Protein AF-A0A520Q4U7-F1 (afdb_monomer_lite)

Radius of gyration: 18.61 Å; chains: 1; bounding box: 42×41×53 Å

pLDDT: mean 82.51, std 14.68, range [37.0, 98.31]

Structure (mmCIF, N/CA/C/O backbone):
data_AF-A0A520Q4U7-F1
#
_entry.id   AF-A0A520Q4U7-F1
#
loop_
_atom_site.group_PDB
_atom_site.id
_atom_site.type_symbol
_atom_site.label_atom_id
_atom_site.label_alt_id
_atom_site.label_comp_id
_atom_site.label_asym_id
_atom_site.label_entity_id
_atom_site.label_seq_id
_atom_site.pdbx_PDB_ins_code
_atom_site.Cartn_x
_atom_site.Cartn_y
_atom_site.Cartn_z
_atom_site.occupancy
_atom_site.B_iso_or_equiv
_atom_site.auth_seq_id
_atom_site.auth_comp_id
_atom_site.auth_asym_id
_atom_site.auth_atom_id
_atom_site.pdbx_PDB_model_num
ATOM 1 N N . MET A 1 1 ? -22.504 -10.617 2.456 1.00 86.50 1 MET A N 1
ATOM 2 C CA . MET A 1 1 ? -21.496 -11.184 1.533 1.00 86.50 1 MET A CA 1
ATOM 3 C C . MET A 1 1 ? -20.871 -10.109 0.646 1.00 86.50 1 MET A C 1
ATOM 5 O O . MET A 1 1 ? -19.693 -9.839 0.823 1.00 86.50 1 MET A O 1
ATOM 9 N N . LEU A 1 2 ? -21.645 -9.421 -0.206 1.00 94.75 2 LEU A N 1
ATOM 10 C CA . LEU A 1 2 ? -21.140 -8.387 -1.128 1.00 94.75 2 LEU A CA 1
ATOM 11 C C . LEU A 1 2 ? -20.310 -7.279 -0.449 1.00 94.75 2 LEU A C 1
ATOM 13 O O . LEU A 1 2 ? -19.195 -6.998 -0.869 1.00 94.75 2 LEU A O 1
ATOM 17 N N . LYS A 1 3 ? -20.799 -6.715 0.662 1.00 94.50 3 LYS A N 1
ATOM 18 C CA . LYS A 1 3 ? -20.066 -5.697 1.439 1.00 94.50 3 LYS A CA 1
ATOM 19 C C . LYS A 1 3 ? -18.682 -6.172 1.906 1.00 94.50 3 LYS A C 1
ATOM 21 O O . LYS A 1 3 ? -17.733 -5.401 1.893 1.00 94.50 3 LYS A O 1
ATOM 26 N N . THR A 1 4 ? -18.573 -7.435 2.320 1.00 95.94 4 THR A N 1
ATOM 27 C CA . THR A 1 4 ? -17.313 -8.045 2.773 1.00 95.94 4 THR A CA 1
ATOM 28 C C . THR A 1 4 ? -16.347 -8.242 1.607 1.00 95.94 4 THR A C 1
ATOM 30 O O . THR A 1 4 ? -15.163 -7.963 1.759 1.00 95.94 4 THR A O 1
ATOM 33 N N . LEU A 1 5 ? -16.859 -8.679 0.452 1.00 97.94 5 LEU A N 1
ATOM 34 C CA . LEU A 1 5 ? -16.087 -8.821 -0.782 1.00 97.94 5 LEU A CA 1
ATOM 35 C C . LEU A 1 5 ? -15.506 -7.478 -1.224 1.00 97.94 5 LEU A C 1
ATOM 37 O O . LEU A 1 5 ? -14.292 -7.345 -1.310 1.00 97.94 5 LEU A O 1
ATOM 41 N N . ILE A 1 6 ? -16.361 -6.472 -1.416 1.00 98.12 6 ILE A N 1
ATOM 42 C CA . ILE A 1 6 ? -15.955 -5.132 -1.865 1.00 98.12 6 ILE A CA 1
ATOM 43 C C . ILE A 1 6 ? -14.917 -4.535 -0.917 1.00 98.12 6 ILE A C 1
ATOM 45 O O . ILE A 1 6 ? -13.907 -4.011 -1.368 1.00 98.12 6 ILE A O 1
ATOM 49 N N . ALA A 1 7 ? -15.130 -4.657 0.395 1.00 97.44 7 ALA A N 1
ATOM 50 C CA . ALA A 1 7 ? -14.176 -4.161 1.377 1.00 97.44 7 ALA A CA 1
ATOM 51 C C . ALA A 1 7 ? -12.809 -4.861 1.280 1.00 97.44 7 ALA A C 1
ATOM 53 O O . ALA A 1 7 ? -11.785 -4.193 1.373 1.00 97.44 7 ALA A O 1
ATOM 54 N N . GLY A 1 8 ? -12.784 -6.180 1.060 1.00 97.75 8 GLY A N 1
ATOM 55 C CA . GLY A 1 8 ? -11.540 -6.929 0.868 1.00 97.75 8 GLY A CA 1
ATOM 56 C C . GLY A 1 8 ? -10.786 -6.519 -0.399 1.00 97.75 8 GLY A C 1
ATOM 57 O O . GLY A 1 8 ? -9.580 -6.293 -0.343 1.00 97.75 8 GLY A O 1
ATOM 58 N N . LEU A 1 9 ? -11.494 -6.351 -1.522 1.00 98.31 9 LEU A N 1
ATOM 59 C CA . LEU A 1 9 ? -10.895 -5.879 -2.779 1.00 98.31 9 LEU A CA 1
ATOM 60 C C . LEU A 1 9 ? -10.369 -4.445 -2.653 1.00 98.31 9 LEU A C 1
ATOM 62 O O . LEU A 1 9 ? -9.288 -4.127 -3.138 1.00 98.31 9 LEU A O 1
ATOM 66 N N . ALA A 1 10 ? -11.108 -3.583 -1.957 1.00 97.62 10 ALA A N 1
ATOM 67 C CA . ALA A 1 10 ? -10.686 -2.214 -1.719 1.00 97.62 10 ALA A CA 1
ATOM 68 C C . ALA A 1 10 ? -9.425 -2.136 -0.858 1.00 97.62 10 ALA A C 1
ATOM 70 O O . ALA A 1 10 ? -8.523 -1.368 -1.183 1.00 97.62 10 ALA A O 1
ATOM 71 N N . LEU A 1 11 ? -9.334 -2.948 0.203 1.00 96.94 11 LEU A N 1
ATOM 72 C CA . LEU A 1 11 ? -8.105 -3.053 0.990 1.00 96.94 11 LEU A CA 1
ATOM 73 C C . LEU A 1 11 ? -6.931 -3.517 0.130 1.00 96.94 11 LEU A C 1
ATOM 75 O O . LEU A 1 11 ? -5.822 -3.045 0.347 1.00 96.94 11 LEU A O 1
ATOM 79 N N . ALA A 1 12 ? -7.158 -4.405 -0.846 1.00 96.94 12 ALA A N 1
ATOM 80 C CA . ALA A 1 12 ? -6.083 -4.886 -1.708 1.00 96.94 12 ALA A CA 1
ATOM 81 C C . ALA A 1 12 ? -5.514 -3.724 -2.522 1.00 96.94 12 ALA A C 1
ATOM 83 O O . ALA A 1 12 ? -4.307 -3.528 -2.514 1.00 96.94 12 ALA A O 1
ATOM 84 N N . SER A 1 13 ? -6.373 -2.886 -3.106 1.00 95.88 13 SER A N 1
ATOM 85 C CA . SER A 1 13 ? -5.939 -1.662 -3.788 1.00 95.88 13 SER A CA 1
ATOM 86 C C . SER A 1 13 ? -5.270 -0.656 -2.846 1.00 95.88 13 SER A C 1
ATOM 88 O O . SER A 1 13 ? -4.241 -0.094 -3.187 1.00 95.88 13 SER A O 1
ATOM 90 N N . SER A 1 14 ? -5.799 -0.457 -1.635 1.00 93.94 14 SER A N 1
ATOM 91 C CA . SER A 1 14 ? -5.214 0.499 -0.680 1.00 93.94 14 SER A CA 1
ATOM 92 C C . SER A 1 14 ? -3.847 0.048 -0.161 1.00 93.94 14 SER A C 1
ATOM 94 O O . SER A 1 14 ? -2.991 0.874 0.131 1.00 93.94 14 SER A O 1
ATOM 96 N N . TRP A 1 15 ? -3.642 -1.264 -0.018 1.00 93.56 15 TRP A N 1
ATOM 97 C CA . TRP A 1 15 ? -2.400 -1.838 0.497 1.00 93.56 15 TRP A CA 1
ATOM 98 C C . TRP A 1 15 ? -1.409 -2.220 -0.600 1.00 93.56 15 TRP A C 1
ATOM 100 O O . TRP A 1 15 ? -0.224 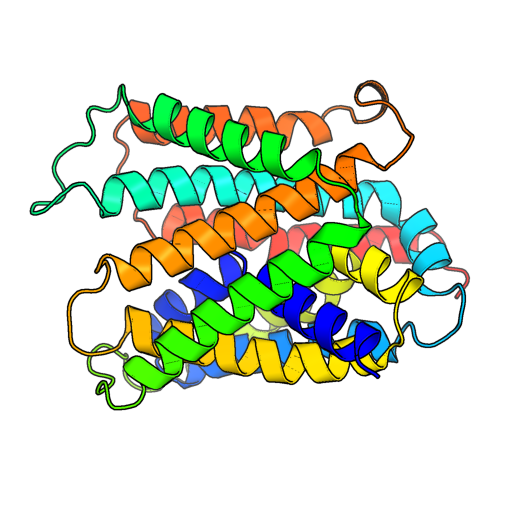-2.365 -0.318 1.00 93.56 15 TRP A O 1
ATOM 110 N N . THR A 1 16 ? -1.817 -2.355 -1.867 1.00 82.38 16 THR A N 1
ATOM 111 C CA . THR A 1 16 ? -0.875 -2.334 -3.003 1.00 82.38 16 THR A CA 1
ATOM 112 C C . THR A 1 16 ? -0.424 -0.901 -3.282 1.00 82.38 16 THR A C 1
ATOM 114 O O . THR A 1 16 ? -0.430 -0.404 -4.402 1.00 82.38 16 THR A O 1
ATOM 117 N N . TRP A 1 17 ? 0.003 -0.229 -2.224 1.00 78.56 17 TRP A N 1
ATOM 118 C CA . TRP A 1 17 ? 0.747 1.006 -2.288 1.00 78.56 17 TRP A CA 1
ATOM 119 C C . TRP A 1 17 ? 2.166 0.769 -2.797 1.00 78.56 17 TRP A C 1
ATOM 121 O O . TRP A 1 17 ? 2.552 -0.343 -3.156 1.00 78.56 17 TRP A O 1
ATOM 131 N N . ILE A 1 18 ? 2.970 1.825 -2.792 1.00 77.62 18 ILE A N 1
ATOM 132 C CA . ILE A 1 18 ? 4.329 1.865 -3.348 1.00 77.62 18 ILE A CA 1
ATOM 133 C C . ILE A 1 18 ? 5.194 0.670 -2.956 1.00 77.62 18 ILE A C 1
ATOM 135 O O . ILE A 1 18 ? 5.908 0.144 -3.807 1.00 77.62 18 ILE A O 1
ATOM 139 N N . ILE A 1 19 ? 5.079 0.192 -1.712 1.00 82.50 19 ILE A N 1
ATOM 140 C CA . ILE A 1 19 ? 5.811 -0.997 -1.270 1.00 82.50 19 ILE A CA 1
ATOM 141 C C . ILE A 1 19 ? 5.420 -2.217 -2.111 1.00 82.50 19 ILE A C 1
ATOM 143 O O . ILE A 1 19 ? 6.284 -2.894 -2.656 1.00 82.50 19 ILE A O 1
ATOM 147 N N . GLY A 1 20 ? 4.123 -2.479 -2.270 1.00 79.88 20 GLY A N 1
ATOM 148 C CA . GLY A 1 20 ? 3.614 -3.575 -3.098 1.00 79.88 20 GLY A CA 1
ATOM 149 C C . GLY A 1 20 ? 3.786 -3.359 -4.608 1.00 79.88 20 GLY A C 1
ATOM 150 O O . GLY A 1 20 ? 3.839 -4.338 -5.348 1.00 79.88 20 GLY A O 1
ATOM 151 N N . MET A 1 21 ? 3.902 -2.109 -5.069 1.00 83.50 21 MET A N 1
ATOM 152 C CA . MET A 1 21 ? 4.072 -1.774 -6.491 1.00 83.50 21 MET A CA 1
ATOM 153 C C . MET A 1 21 ? 5.529 -1.777 -6.967 1.00 83.50 21 MET A C 1
ATOM 155 O O . MET A 1 21 ? 5.760 -1.927 -8.164 1.00 83.50 21 MET A O 1
ATOM 159 N N . TYR A 1 22 ? 6.510 -1.598 -6.076 1.00 86.06 22 TYR A N 1
ATOM 160 C CA . TYR A 1 22 ? 7.913 -1.421 -6.477 1.00 86.06 22 TYR A CA 1
ATOM 161 C C . T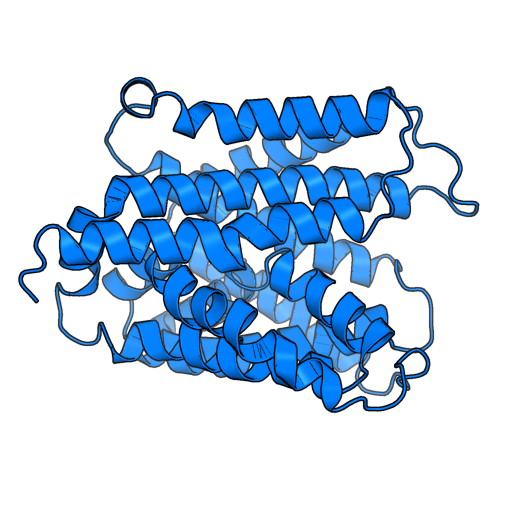YR A 1 22 ? 8.898 -2.339 -5.745 1.00 86.06 22 TYR A C 1
ATOM 163 O O . TYR A 1 22 ? 9.873 -2.781 -6.347 1.00 86.06 22 TYR A O 1
ATOM 171 N N . LEU A 1 23 ? 8.649 -2.720 -4.484 1.00 86.88 23 LEU A N 1
ATOM 172 C CA . LEU A 1 23 ? 9.550 -3.632 -3.765 1.00 86.88 23 LEU A CA 1
ATOM 173 C C . LEU A 1 23 ? 9.684 -4.999 -4.452 1.00 86.88 23 LEU A C 1
ATOM 175 O O . LEU A 1 23 ? 10.811 -5.486 -4.518 1.00 86.88 23 LEU A O 1
ATOM 179 N N . PRO A 1 24 ? 8.615 -5.608 -5.017 1.00 89.06 24 PRO A N 1
ATOM 180 C CA . PRO A 1 24 ? 8.753 -6.846 -5.780 1.00 89.06 24 PRO A CA 1
ATOM 181 C C . PRO A 1 24 ? 9.768 -6.741 -6.914 1.00 89.06 24 PRO A C 1
ATOM 183 O O . PRO A 1 24 ? 10.528 -7.681 -7.117 1.00 89.06 24 PRO A O 1
ATOM 186 N N . ARG A 1 25 ? 9.828 -5.594 -7.606 1.00 87.56 25 ARG A N 1
ATOM 187 C CA . ARG A 1 25 ? 10.817 -5.351 -8.660 1.00 87.56 25 ARG A CA 1
ATOM 188 C C . ARG A 1 25 ? 12.233 -5.445 -8.096 1.00 87.56 25 ARG A C 1
ATOM 190 O O . ARG A 1 25 ? 13.017 -6.257 -8.568 1.00 87.56 25 ARG A O 1
ATOM 197 N N . ILE A 1 26 ? 12.531 -4.670 -7.052 1.00 86.62 26 ILE A N 1
ATOM 198 C CA . ILE A 1 26 ? 13.862 -4.648 -6.423 1.00 86.62 26 ILE A CA 1
ATOM 199 C C . ILE A 1 26 ? 14.250 -6.045 -5.920 1.00 86.62 26 ILE A C 1
ATOM 201 O O . ILE A 1 26 ? 15.382 -6.483 -6.103 1.00 86.62 26 ILE A O 1
ATOM 205 N N . MET A 1 27 ? 13.311 -6.763 -5.298 1.00 88.31 27 MET A N 1
ATOM 206 C CA . MET A 1 27 ? 13.557 -8.111 -4.786 1.00 88.31 27 MET A CA 1
ATOM 207 C C . MET A 1 27 ? 13.847 -9.113 -5.908 1.00 88.31 27 MET A C 1
ATOM 209 O O . MET A 1 27 ? 14.790 -9.894 -5.792 1.00 88.31 27 MET A O 1
ATOM 213 N N . MET A 1 28 ? 13.084 -9.062 -7.002 1.00 90.12 28 MET A N 1
ATOM 214 C CA . MET A 1 28 ? 13.291 -9.918 -8.173 1.00 90.12 28 MET A CA 1
ATOM 215 C C . MET A 1 28 ? 14.600 -9.597 -8.908 1.00 90.12 28 MET A C 1
ATOM 217 O O . MET A 1 28 ? 15.288 -10.520 -9.333 1.00 90.12 28 MET A O 1
ATOM 221 N N . GLU A 1 29 ? 14.976 -8.320 -9.022 1.00 87.94 29 GLU A N 1
ATOM 222 C CA . GLU A 1 29 ? 16.232 -7.881 -9.655 1.00 87.94 29 GLU A CA 1
ATOM 223 C C . GLU A 1 29 ? 17.475 -8.246 -8.832 1.00 87.94 29 GLU A C 1
ATOM 225 O O . GLU A 1 29 ? 18.539 -8.459 -9.404 1.00 87.94 29 GLU A O 1
ATOM 230 N N . ARG A 1 30 ? 17.369 -8.305 -7.497 1.00 87.31 30 ARG A N 1
ATOM 231 C CA . ARG A 1 30 ? 18.523 -8.566 -6.615 1.00 87.31 30 ARG A CA 1
ATOM 232 C C . ARG A 1 30 ? 18.663 -10.027 -6.198 1.00 87.31 30 ARG A C 1
ATOM 234 O O . ARG A 1 30 ? 19.780 -10.498 -6.029 1.00 87.31 30 ARG A O 1
ATOM 241 N N . HIS A 1 31 ? 17.546 -10.727 -6.013 1.00 88.81 31 HIS A N 1
ATOM 242 C CA . HIS A 1 31 ? 17.521 -12.049 -5.376 1.00 88.81 31 HIS A CA 1
ATOM 243 C C . HIS A 1 31 ? 16.548 -13.042 -6.037 1.00 88.81 31 HIS A C 1
ATOM 245 O O . HIS A 1 31 ? 16.308 -14.136 -5.508 1.00 88.81 31 HIS A O 1
ATOM 251 N N . GLY A 1 32 ? 15.940 -12.658 -7.162 1.00 91.19 32 GLY A N 1
ATOM 252 C CA . GLY A 1 32 ? 14.966 -13.476 -7.873 1.00 91.19 32 GLY A CA 1
ATOM 253 C C . GLY A 1 32 ? 13.753 -13.839 -7.015 1.00 91.19 32 GLY A C 1
ATOM 254 O O . GLY A 1 32 ? 13.308 -13.091 -6.138 1.00 91.19 32 GLY A O 1
ATOM 255 N N . TRP A 1 33 ? 13.223 -15.038 -7.250 1.00 91.38 33 TRP A N 1
ATOM 256 C CA . TRP A 1 33 ? 12.024 -15.533 -6.572 1.00 91.38 33 TRP A CA 1
ATOM 257 C C . TRP A 1 33 ? 12.189 -15.715 -5.061 1.00 91.38 33 TRP A C 1
ATOM 259 O O . TRP A 1 33 ? 11.215 -15.532 -4.331 1.00 91.38 33 TRP A O 1
ATOM 269 N N . ALA A 1 34 ? 13.394 -16.028 -4.571 1.00 90.12 34 ALA A N 1
ATOM 270 C CA . ALA A 1 34 ? 13.642 -16.136 -3.134 1.00 90.12 34 ALA A CA 1
ATOM 271 C C . ALA A 1 34 ? 13.383 -14.802 -2.426 1.00 90.12 34 ALA A C 1
ATOM 273 O O . ALA A 1 34 ? 12.629 -14.769 -1.454 1.00 90.12 34 ALA A O 1
ATOM 274 N N . GLY A 1 35 ? 13.929 -13.699 -2.949 1.00 88.56 35 GLY A N 1
ATOM 275 C CA . GLY A 1 35 ? 13.674 -12.359 -2.414 1.00 88.56 35 GLY A CA 1
ATOM 276 C C . GLY A 1 35 ? 12.204 -11.956 -2.515 1.00 88.56 35 GLY A C 1
ATOM 277 O O . GLY A 1 35 ? 11.637 -11.416 -1.564 1.00 88.56 35 GLY A O 1
ATOM 278 N N . PHE A 1 36 ? 11.551 -12.255 -3.644 1.00 91.06 36 PHE A N 1
ATOM 279 C CA . PHE A 1 36 ? 10.124 -11.973 -3.800 1.00 91.06 36 PHE A CA 1
ATOM 280 C C . PHE A 1 36 ? 9.280 -12.698 -2.749 1.00 91.06 36 PHE A C 1
ATOM 282 O O . PHE A 1 36 ? 8.462 -12.062 -2.090 1.00 91.06 36 PHE A O 1
ATOM 289 N N . LEU A 1 37 ? 9.491 -14.002 -2.551 1.00 91.00 37 LEU A N 1
ATOM 290 C CA . LEU A 1 37 ? 8.733 -14.792 -1.577 1.00 91.00 37 LEU A CA 1
ATOM 291 C C . LEU A 1 37 ? 9.043 -14.378 -0.134 1.00 91.00 37 LEU A C 1
ATOM 293 O O . LEU A 1 37 ? 8.125 -14.304 0.684 1.00 91.00 37 LEU A O 1
ATOM 297 N N . ALA A 1 38 ? 10.303 -14.040 0.152 1.00 86.50 38 ALA A N 1
ATOM 298 C CA . ALA A 1 38 ? 10.752 -13.497 1.431 1.00 86.50 38 ALA A CA 1
ATOM 299 C C . ALA A 1 38 ? 9.997 -12.217 1.827 1.00 86.50 38 ALA A C 1
ATOM 301 O O . ALA A 1 38 ? 9.756 -11.974 3.006 1.00 86.50 38 ALA A O 1
ATOM 302 N N . PHE A 1 39 ? 9.583 -11.416 0.846 1.00 87.62 39 PHE A N 1
ATOM 303 C CA . PHE A 1 39 ? 8.732 -10.249 1.050 1.00 87.62 39 PHE A CA 1
ATOM 304 C C . PHE A 1 39 ? 7.234 -10.599 1.023 1.00 87.62 39 PHE A C 1
ATOM 306 O O . PHE A 1 39 ? 6.485 -10.234 1.930 1.00 87.62 39 PHE A O 1
ATOM 313 N N . ALA A 1 40 ? 6.777 -11.289 -0.020 1.00 91.62 40 ALA A N 1
ATOM 314 C CA . ALA A 1 40 ? 5.361 -11.456 -0.327 1.00 91.62 40 ALA A CA 1
ATOM 315 C C . ALA A 1 40 ? 4.628 -12.290 0.731 1.00 91.62 40 ALA A C 1
ATOM 317 O O . ALA A 1 40 ? 3.539 -11.914 1.163 1.00 91.62 40 ALA A O 1
ATOM 318 N N . VAL A 1 41 ? 5.235 -13.391 1.184 1.00 91.38 41 VAL A N 1
ATOM 319 C CA . VAL A 1 41 ? 4.615 -14.319 2.139 1.00 91.38 41 VAL A CA 1
ATOM 320 C C . VAL A 1 41 ? 4.322 -13.646 3.486 1.00 91.38 41 VAL A C 1
ATOM 322 O O . VAL A 1 41 ? 3.149 -13.602 3.869 1.00 91.38 41 VAL A O 1
ATOM 325 N N . PRO A 1 42 ? 5.308 -13.075 4.210 1.00 90.12 42 PRO A N 1
ATOM 326 C CA . PRO A 1 42 ? 5.024 -12.413 5.482 1.00 90.12 42 PRO A CA 1
ATOM 327 C C . PRO A 1 42 ? 4.117 -11.188 5.323 1.00 90.12 42 PRO A C 1
ATOM 329 O O . PRO A 1 42 ? 3.326 -10.917 6.223 1.00 90.12 42 PRO A O 1
ATOM 332 N N . ASN A 1 43 ? 4.165 -10.483 4.187 1.00 91.00 43 ASN A N 1
ATOM 333 C CA . ASN A 1 43 ? 3.283 -9.345 3.917 1.00 91.00 43 ASN A CA 1
ATOM 334 C C . ASN A 1 43 ? 1.814 -9.776 3.802 1.00 91.00 43 ASN A C 1
ATOM 336 O O . ASN A 1 43 ? 0.956 -9.278 4.531 1.00 91.00 43 ASN A O 1
ATOM 340 N N . VAL A 1 44 ? 1.521 -10.757 2.942 1.00 94.44 44 VAL A N 1
ATOM 341 C CA . VAL A 1 44 ? 0.161 -11.290 2.771 1.00 94.44 44 VAL A CA 1
ATOM 342 C C . VAL A 1 44 ? -0.358 -11.860 4.092 1.00 94.44 44 VAL A C 1
ATOM 344 O O . VAL A 1 44 ? -1.496 -11.577 4.477 1.00 94.44 44 VAL A O 1
ATOM 347 N N . ILE A 1 45 ? 0.477 -12.613 4.817 1.00 93.56 45 ILE A N 1
ATOM 348 C CA . ILE A 1 45 ? 0.105 -13.199 6.110 1.00 93.56 45 ILE A CA 1
ATOM 349 C C . ILE A 1 45 ? -0.169 -12.110 7.148 1.00 93.56 45 ILE A C 1
ATOM 351 O O . ILE A 1 45 ? -1.230 -12.142 7.766 1.00 93.56 45 ILE A O 1
ATOM 355 N N . GLY A 1 46 ? 0.732 -11.143 7.334 1.00 90.75 46 GLY A N 1
ATOM 356 C CA . GLY A 1 46 ? 0.595 -10.087 8.342 1.00 90.75 46 GLY A CA 1
ATOM 357 C C . GLY A 1 46 ? -0.669 -9.259 8.156 1.00 90.75 46 GLY A C 1
ATOM 358 O O . GLY A 1 46 ? -1.450 -9.059 9.090 1.00 90.75 46 GLY A O 1
ATOM 359 N N . CYS A 1 47 ? -0.931 -8.867 6.915 1.00 91.38 47 CYS A N 1
ATOM 360 C CA . CYS A 1 47 ? -2.098 -8.073 6.572 1.00 91.38 47 CYS A CA 1
ATOM 361 C C . CYS A 1 47 ? -3.405 -8.867 6.703 1.00 91.38 47 CYS A C 1
ATOM 363 O O . CYS A 1 47 ? -4.402 -8.353 7.209 1.00 91.38 47 CYS A O 1
ATOM 365 N N . THR A 1 48 ? -3.398 -10.147 6.318 1.00 95.56 48 THR A N 1
ATOM 366 C CA . THR A 1 48 ? -4.548 -11.041 6.522 1.00 95.56 48 THR A CA 1
ATOM 367 C C . THR A 1 48 ? -4.803 -11.264 8.013 1.00 95.56 48 THR A C 1
ATOM 369 O O . THR A 1 48 ? -5.948 -11.206 8.471 1.00 95.56 48 THR A O 1
ATOM 372 N N . ALA A 1 49 ? -3.739 -11.474 8.792 1.00 95.38 49 ALA A N 1
ATOM 373 C CA . ALA A 1 49 ? -3.803 -11.767 10.217 1.00 95.38 49 ALA A CA 1
ATOM 374 C C . ALA A 1 49 ? -4.474 -10.644 11.013 1.00 95.38 49 ALA A C 1
ATOM 376 O O . ALA A 1 49 ? -5.247 -10.956 11.918 1.00 95.38 49 ALA A O 1
ATOM 377 N N . PHE A 1 50 ? -4.277 -9.371 10.645 1.00 95.75 50 PHE A N 1
ATOM 378 C CA . PHE A 1 50 ? -4.924 -8.223 11.296 1.00 95.75 50 PHE A CA 1
ATOM 379 C C . PHE A 1 50 ? -6.430 -8.445 11.530 1.00 95.75 50 PHE A C 1
ATOM 381 O O . PHE A 1 50 ? -6.928 -8.282 12.648 1.00 95.75 50 PHE A O 1
ATOM 388 N N . GLY A 1 51 ? -7.164 -8.887 10.501 1.00 93.94 51 GLY A N 1
ATOM 389 C CA . GLY A 1 51 ? -8.609 -9.096 10.598 1.00 93.94 51 GLY A CA 1
ATOM 390 C C . GLY A 1 51 ? -9.004 -10.196 11.583 1.00 93.94 51 GLY A C 1
ATOM 391 O O . GLY A 1 51 ? -9.981 -10.049 12.324 1.00 93.94 51 GLY A O 1
ATOM 392 N N . PHE A 1 52 ? -8.238 -11.289 11.607 1.00 95.81 52 PHE A N 1
ATOM 393 C CA . PHE A 1 52 ? -8.498 -12.464 12.443 1.00 95.81 52 PHE A CA 1
ATOM 394 C C . PHE A 1 52 ? -8.003 -12.305 13.886 1.00 95.81 52 PHE A C 1
ATOM 396 O O . PHE A 1 52 ? -8.620 -12.854 14.808 1.00 95.81 52 PHE A O 1
ATOM 403 N N . VAL A 1 53 ? -6.935 -11.532 14.091 1.00 95.69 53 VAL A N 1
ATOM 404 C CA . VAL A 1 53 ? -6.435 -11.134 15.413 1.00 95.69 53 VAL A CA 1
ATOM 405 C C . VAL A 1 53 ? -7.433 -10.175 16.058 1.00 95.69 53 VAL A C 1
ATOM 407 O O . VAL A 1 53 ? -7.921 -10.432 17.158 1.00 95.69 53 VAL A O 1
ATOM 410 N N . LEU A 1 54 ? -7.876 -9.145 15.333 1.00 94.38 54 LEU A N 1
ATOM 411 C CA . LEU A 1 54 ? -8.876 -8.186 15.812 1.00 94.38 54 LEU A CA 1
ATOM 412 C C . LEU A 1 54 ? -10.317 -8.650 15.528 1.00 94.38 54 LEU A C 1
ATOM 414 O O . LEU A 1 54 ? -11.192 -7.857 15.166 1.00 94.38 54 LEU A O 1
ATOM 418 N N . ARG A 1 55 ? -10.614 -9.949 15.691 1.00 92.81 55 ARG A N 1
ATOM 419 C CA . ARG A 1 55 ? -11.945 -10.516 15.379 1.00 92.81 55 ARG A CA 1
ATOM 420 C C . ARG A 1 55 ? -13.059 -10.056 16.323 1.00 92.81 55 ARG A C 1
ATOM 422 O O . ARG A 1 55 ? -14.224 -10.035 15.926 1.00 92.81 55 ARG A O 1
ATOM 429 N N . LYS A 1 56 ? -12.730 -9.715 17.573 1.00 92.50 56 LYS A N 1
ATOM 430 C CA . LYS A 1 56 ? -13.728 -9.307 18.573 1.00 92.50 56 LYS A CA 1
ATOM 431 C C . LYS A 1 56 ? -14.325 -7.953 18.180 1.00 92.50 56 LYS A C 1
ATOM 433 O O . LYS A 1 56 ? -13.630 -7.087 17.647 1.00 92.50 56 LYS A O 1
ATOM 438 N N . ARG A 1 57 ? -15.628 -7.764 18.417 1.00 87.94 57 ARG A N 1
ATOM 439 C CA . ARG A 1 57 ? -16.263 -6.446 18.240 1.00 87.94 57 ARG A CA 1
ATOM 440 C C . ARG A 1 57 ? -15.583 -5.447 19.179 1.00 87.94 57 ARG A C 1
ATOM 442 O O . ARG A 1 57 ? -15.272 -5.793 20.309 1.00 87.94 57 ARG A O 1
ATOM 449 N N . GLY A 1 58 ? -15.313 -4.241 18.690 1.00 89.31 58 GLY A N 1
ATOM 450 C CA . GLY A 1 58 ? -14.642 -3.193 19.465 1.00 89.31 58 GLY A CA 1
ATOM 451 C C . GLY A 1 58 ? -13.114 -3.303 19.553 1.00 89.31 58 GLY A C 1
ATOM 452 O O . GLY A 1 58 ? -12.488 -2.278 19.780 1.00 89.31 58 GLY A O 1
ATOM 453 N N . ALA A 1 59 ? -12.493 -4.461 19.283 1.00 91.94 59 ALA A N 1
ATOM 454 C CA . ALA A 1 59 ? -11.035 -4.623 19.401 1.00 91.94 59 ALA A CA 1
ATOM 455 C C . ALA A 1 59 ? -10.243 -3.678 18.480 1.00 91.94 59 ALA A C 1
ATOM 457 O O . ALA A 1 59 ? -9.285 -3.050 18.914 1.00 91.94 59 ALA A O 1
ATOM 458 N N . ALA A 1 60 ? -10.682 -3.527 17.225 1.00 92.12 60 ALA A N 1
ATOM 459 C CA . ALA A 1 60 ? -10.070 -2.575 16.296 1.00 92.12 60 ALA A CA 1
ATOM 460 C C . ALA A 1 60 ? -10.220 -1.123 16.773 1.00 92.12 60 ALA A C 1
ATOM 462 O O . ALA A 1 60 ? -9.265 -0.359 16.716 1.00 92.12 60 ALA A O 1
ATOM 463 N N . THR A 1 61 ? -11.389 -0.753 17.307 1.00 91.81 61 THR A N 1
ATOM 464 C CA . THR A 1 61 ? -11.609 0.584 17.877 1.00 91.81 61 THR A CA 1
ATOM 465 C C . THR A 1 61 ? -10.705 0.825 19.084 1.00 91.81 61 THR A C 1
ATOM 467 O O . THR A 1 61 ? -10.024 1.842 19.125 1.00 91.81 61 THR A O 1
ATOM 470 N N . ALA A 1 62 ? -10.656 -0.122 20.025 1.00 91.69 62 ALA A N 1
ATOM 471 C CA . ALA A 1 62 ? -9.853 -0.021 21.238 1.00 91.69 62 ALA A CA 1
ATOM 472 C C . ALA A 1 62 ? -8.362 0.133 20.917 1.00 91.69 62 ALA A C 1
ATOM 474 O O . ALA A 1 62 ? -7.729 1.066 21.406 1.00 91.69 62 ALA A O 1
ATOM 475 N N . LEU A 1 63 ? -7.824 -0.722 20.037 1.00 92.62 63 LEU A N 1
ATOM 476 C CA . LEU A 1 63 ? -6.434 -0.610 19.605 1.00 92.62 63 LEU A CA 1
ATOM 477 C C . LEU A 1 63 ? -6.189 0.738 18.922 1.00 92.62 63 LEU A C 1
ATOM 479 O O . LEU A 1 63 ? -5.282 1.463 19.317 1.00 92.62 63 LEU A O 1
ATOM 483 N N . ARG A 1 64 ? -7.028 1.114 17.949 1.00 90.56 64 ARG A N 1
ATOM 484 C CA . ARG A 1 64 ? -6.887 2.377 17.219 1.00 90.56 64 ARG A CA 1
ATOM 485 C C . ARG A 1 64 ? -6.852 3.594 18.146 1.00 90.56 64 ARG A C 1
ATOM 487 O O . ARG A 1 64 ? -6.100 4.522 17.870 1.00 90.56 64 ARG A O 1
ATOM 494 N N . THR A 1 65 ? -7.660 3.624 19.207 1.00 89.19 65 THR A N 1
ATOM 495 C CA . THR A 1 65 ? -7.667 4.745 20.162 1.00 89.19 65 THR A CA 1
ATOM 496 C C . THR A 1 65 ? -6.337 4.838 20.912 1.00 89.19 65 THR A C 1
ATOM 498 O O . THR A 1 65 ? -5.847 5.930 21.172 1.00 89.19 65 THR A O 1
ATOM 501 N N . GLN A 1 66 ? -5.699 3.706 21.212 1.00 88.69 66 GLN A N 1
ATOM 502 C CA . GLN A 1 66 ? -4.420 3.683 21.928 1.00 88.69 66 GLN A CA 1
ATOM 503 C C . GLN A 1 66 ? -3.233 4.126 21.058 1.00 88.69 66 GLN A C 1
ATOM 505 O O . GLN A 1 66 ? -2.329 4.811 21.548 1.00 88.69 66 GLN A O 1
ATOM 510 N N . ILE A 1 67 ? -3.244 3.749 19.776 1.00 90.44 67 ILE A N 1
ATOM 511 C CA . ILE A 1 67 ? -2.170 4.012 18.799 1.00 90.44 67 ILE A CA 1
ATOM 512 C C . ILE A 1 67 ? -2.522 5.129 17.806 1.00 90.44 67 ILE A C 1
ATOM 514 O O . ILE A 1 67 ? -1.987 5.181 16.700 1.00 90.44 67 ILE A O 1
ATOM 518 N N . GLU A 1 68 ? -3.461 6.006 18.159 1.00 88.00 68 GLU A N 1
ATOM 519 C CA . GLU A 1 68 ? -3.988 7.034 17.259 1.00 88.00 68 GLU A CA 1
ATOM 520 C C . GLU A 1 68 ? -2.886 7.894 16.633 1.00 88.00 68 GLU A C 1
ATOM 522 O O . GLU A 1 68 ? -2.885 8.119 15.422 1.00 88.00 68 GLU A O 1
ATOM 527 N N . GLY A 1 69 ? -1.938 8.357 17.450 1.00 84.62 69 GLY A N 1
ATOM 528 C CA . GLY A 1 69 ? -0.846 9.205 16.987 1.00 84.62 69 GLY A CA 1
ATOM 529 C C . GLY A 1 69 ? 0.080 8.484 16.008 1.00 84.62 69 GLY A C 1
ATOM 530 O O . GLY A 1 69 ? 0.564 9.101 15.059 1.00 84.62 69 GLY A O 1
ATOM 531 N N . GLU A 1 70 ? 0.332 7.196 16.231 1.00 89.00 70 GLU A N 1
ATOM 532 C CA . GLU A 1 70 ? 1.184 6.354 15.392 1.00 89.00 70 GLU A CA 1
ATOM 533 C C . GLU A 1 70 ? 0.475 5.986 14.082 1.00 89.00 70 GLU A C 1
ATOM 535 O O . GLU A 1 70 ? 1.098 6.028 13.024 1.00 89.00 70 GLU A O 1
ATOM 540 N N . ALA A 1 71 ? -0.830 5.708 14.121 1.00 90.75 71 ALA A N 1
ATOM 541 C CA . ALA A 1 71 ? -1.627 5.397 12.933 1.00 90.75 71 ALA A CA 1
ATOM 542 C C . ALA A 1 71 ? -1.804 6.616 12.007 1.00 90.75 71 ALA A C 1
ATOM 544 O O . ALA A 1 71 ? -1.690 6.525 10.779 1.00 90.75 71 ALA A O 1
ATOM 545 N N . LYS A 1 72 ? -2.019 7.790 12.612 1.00 88.06 72 LYS A N 1
ATOM 546 C CA . LYS A 1 72 ? -1.989 9.092 11.936 1.00 88.06 72 LYS A CA 1
ATOM 547 C C . LYS A 1 72 ? -0.629 9.309 11.260 1.00 88.06 72 LYS A C 1
ATOM 549 O O . LYS A 1 72 ? -0.558 9.542 10.052 1.00 88.06 72 LYS A O 1
ATOM 554 N N . TRP A 1 73 ? 0.460 9.130 12.009 1.00 88.12 73 TRP A N 1
ATOM 555 C CA . TRP A 1 73 ? 1.820 9.268 11.486 1.00 88.12 73 TRP A CA 1
ATOM 556 C C . TRP A 1 73 ? 2.112 8.316 10.314 1.00 88.12 73 TRP A C 1
ATOM 558 O O . TRP A 1 73 ? 2.614 8.759 9.279 1.00 88.12 73 TRP A O 1
ATOM 568 N N . PHE A 1 74 ? 1.734 7.044 10.441 1.00 90.06 74 PHE A N 1
ATOM 569 C CA . PHE A 1 74 ? 1.851 6.039 9.385 1.00 90.06 74 PHE A CA 1
ATOM 570 C C . PHE A 1 74 ? 1.133 6.475 8.103 1.00 90.06 74 PHE A C 1
ATOM 572 O O . PHE A 1 74 ? 1.729 6.477 7.025 1.00 90.06 74 PHE A O 1
ATOM 579 N N . SER A 1 75 ? -0.114 6.941 8.213 1.00 90.44 75 SER A N 1
ATOM 580 C CA . SER A 1 75 ? -0.880 7.422 7.056 1.00 90.44 75 SER A CA 1
ATOM 581 C C . SER A 1 75 ? -0.270 8.681 6.428 1.00 90.44 75 SER A C 1
ATOM 583 O O . SER A 1 75 ? -0.241 8.808 5.207 1.00 90.44 75 SER A O 1
ATOM 585 N N . SER A 1 76 ? 0.284 9.599 7.227 1.00 87.88 76 SER A N 1
ATOM 586 C CA . SER A 1 76 ? 1.008 10.761 6.693 1.00 87.88 76 SER A CA 1
ATOM 587 C C . SER A 1 76 ? 2.266 10.362 5.924 1.00 87.88 76 SER A C 1
ATOM 589 O O . SER A 1 76 ? 2.506 10.895 4.843 1.00 87.88 76 SER A O 1
ATOM 591 N N . ALA A 1 77 ? 3.047 9.409 6.442 1.00 86.81 77 ALA A N 1
ATOM 592 C CA . ALA A 1 77 ? 4.214 8.887 5.733 1.00 86.81 77 ALA A CA 1
ATOM 593 C C . ALA A 1 77 ? 3.822 8.135 4.456 1.00 86.81 77 ALA A C 1
ATOM 595 O O . ALA A 1 77 ? 4.524 8.234 3.455 1.00 86.81 77 ALA A O 1
ATOM 596 N N . THR A 1 78 ? 2.676 7.454 4.465 1.00 89.62 78 THR A N 1
ATOM 597 C CA . THR A 1 78 ? 2.104 6.782 3.290 1.00 89.62 78 THR A CA 1
ATOM 598 C C . THR A 1 78 ? 1.838 7.767 2.161 1.00 89.62 78 THR A C 1
ATOM 600 O O . THR A 1 78 ? 2.321 7.589 1.044 1.00 89.62 78 THR A O 1
ATOM 603 N N . ILE A 1 79 ? 1.134 8.855 2.472 1.00 88.56 79 ILE A N 1
ATOM 604 C CA . ILE A 1 79 ? 0.836 9.933 1.522 1.00 88.56 79 ILE A CA 1
ATOM 605 C C . ILE A 1 79 ? 2.130 10.571 1.011 1.00 88.56 79 ILE A C 1
ATOM 607 O O . ILE A 1 79 ? 2.303 10.738 -0.193 1.00 88.56 79 ILE A O 1
ATOM 611 N N . ALA A 1 80 ? 3.055 10.889 1.919 1.00 85.19 80 ALA A N 1
ATOM 612 C CA . ALA A 1 80 ? 4.364 11.437 1.583 1.00 85.19 80 ALA A CA 1
ATOM 613 C C . ALA A 1 80 ? 5.139 10.535 0.610 1.00 85.19 80 ALA A C 1
ATOM 615 O O . ALA A 1 80 ? 5.668 11.023 -0.389 1.00 85.19 80 ALA A O 1
ATOM 616 N N . PHE A 1 81 ? 5.155 9.222 0.858 1.00 85.06 81 PHE A N 1
ATOM 617 C CA . PHE A 1 81 ? 5.817 8.264 -0.020 1.00 85.06 81 PHE A CA 1
ATOM 618 C C . PHE A 1 81 ? 5.190 8.302 -1.419 1.00 85.06 81 PHE A C 1
ATOM 620 O O . PHE A 1 81 ? 5.918 8.350 -2.407 1.00 85.06 81 PHE A O 1
ATOM 627 N N . HIS A 1 82 ? 3.853 8.353 -1.510 1.00 86.50 82 HIS A N 1
ATOM 628 C CA . HIS A 1 82 ? 3.110 8.426 -2.778 1.00 86.50 82 HIS A CA 1
ATOM 629 C C . HIS A 1 82 ? 3.390 9.680 -3.581 1.00 86.50 82 HIS A C 1
ATOM 631 O O . HIS A 1 82 ? 3.539 9.586 -4.796 1.00 86.50 82 HIS A O 1
ATOM 637 N N . VAL A 1 83 ? 3.523 10.829 -2.925 1.00 81.44 83 VAL A N 1
ATOM 638 C CA . VAL A 1 83 ? 3.909 12.064 -3.611 1.00 81.44 83 VAL A CA 1
ATOM 639 C C . VAL A 1 83 ? 5.319 11.941 -4.196 1.00 81.44 83 VAL A C 1
ATOM 641 O O . VAL A 1 83 ? 5.518 12.267 -5.365 1.00 81.44 83 VAL A O 1
ATOM 644 N N . LEU A 1 84 ? 6.278 11.406 -3.430 1.00 77.00 84 LEU A N 1
ATOM 645 C CA . LEU A 1 84 ? 7.642 11.166 -3.919 1.00 77.00 84 LEU A CA 1
ATOM 646 C C . LEU A 1 84 ? 7.671 10.165 -5.080 1.00 77.00 84 LEU A C 1
ATOM 648 O O . LEU A 1 84 ? 8.351 10.381 -6.080 1.00 77.00 84 LEU A O 1
ATOM 652 N N . PHE A 1 85 ? 6.896 9.088 -4.979 1.00 78.62 85 PHE A N 1
ATOM 653 C CA . PHE A 1 85 ? 6.802 8.093 -6.039 1.00 78.62 85 PHE A CA 1
ATOM 654 C C . PHE A 1 85 ? 6.112 8.634 -7.291 1.00 78.62 85 PHE A C 1
ATOM 656 O O . PHE A 1 85 ? 6.516 8.279 -8.389 1.00 78.62 85 PHE A O 1
ATOM 663 N N . ALA A 1 86 ? 5.109 9.506 -7.163 1.00 77.44 86 ALA A N 1
ATOM 664 C CA . ALA A 1 86 ? 4.467 10.147 -8.309 1.00 77.44 86 ALA A CA 1
ATOM 665 C C . ALA A 1 86 ? 5.454 11.045 -9.070 1.00 77.44 86 ALA A C 1
ATOM 667 O O . ALA A 1 86 ? 5.519 10.986 -10.295 1.00 77.44 86 ALA A O 1
ATOM 668 N N . VAL A 1 87 ? 6.272 11.813 -8.345 1.00 72.06 87 VAL A N 1
ATOM 669 C CA . VAL A 1 87 ? 7.375 12.600 -8.917 1.00 72.06 87 VAL A CA 1
ATOM 670 C C . VAL A 1 87 ? 8.364 11.708 -9.666 1.00 72.06 87 VAL A C 1
ATOM 672 O O . VAL A 1 87 ? 8.724 11.997 -10.808 1.00 72.06 87 VAL A O 1
ATOM 675 N N . PHE A 1 88 ? 8.775 10.604 -9.038 1.00 71.31 88 PHE A N 1
ATOM 676 C CA . PHE A 1 88 ? 9.636 9.606 -9.663 1.00 71.31 88 PHE A CA 1
ATOM 677 C C . PHE A 1 88 ? 9.004 9.025 -10.937 1.00 71.31 88 PHE A C 1
ATOM 679 O O . PHE A 1 88 ? 9.645 9.006 -11.985 1.00 71.31 88 PHE A O 1
ATOM 686 N N . LEU A 1 89 ? 7.734 8.621 -10.873 1.00 69.50 89 LEU A N 1
ATOM 687 C CA . LEU A 1 89 ? 7.013 8.022 -11.989 1.00 69.50 89 LEU A CA 1
ATOM 688 C C . LEU A 1 89 ? 6.941 8.989 -13.179 1.00 69.50 89 LEU A C 1
ATOM 690 O O . LEU A 1 89 ? 7.239 8.596 -14.298 1.00 69.50 89 LEU A O 1
ATOM 694 N N . VAL A 1 90 ? 6.638 10.267 -12.942 1.00 63.06 90 VAL A N 1
ATOM 695 C CA . VAL A 1 90 ? 6.611 11.310 -13.984 1.00 63.06 90 VAL A CA 1
ATOM 696 C C . VAL A 1 90 ? 7.980 11.482 -14.650 1.00 63.06 90 VAL A C 1
ATOM 698 O O . VAL A 1 90 ? 8.051 11.562 -15.876 1.00 63.06 90 VAL A O 1
ATOM 701 N N . LYS A 1 91 ? 9.074 11.450 -13.876 1.00 63.69 91 LYS A N 1
ATOM 702 C CA . LYS A 1 91 ? 10.443 11.475 -14.418 1.00 63.69 91 LYS A CA 1
ATOM 703 C C . LYS A 1 91 ? 10.743 10.249 -15.287 1.00 63.69 91 LYS A C 1
ATOM 705 O O . LYS A 1 91 ? 11.385 10.391 -16.321 1.00 63.69 91 LYS A O 1
ATOM 710 N N . SER A 1 92 ? 10.287 9.064 -14.882 1.00 60.28 92 SER A N 1
ATOM 711 C CA . SER A 1 92 ? 10.493 7.821 -15.636 1.00 60.28 92 SER A CA 1
ATOM 712 C C . SER A 1 92 ? 9.625 7.706 -16.896 1.00 60.28 92 SER A C 1
ATOM 714 O O . SER A 1 92 ? 10.013 6.996 -17.814 1.00 60.28 92 SER A O 1
ATOM 716 N N . LEU A 1 93 ? 8.468 8.375 -16.954 1.00 53.12 93 LEU A N 1
ATOM 717 C CA . LEU A 1 93 ? 7.512 8.299 -18.071 1.00 53.12 93 LEU A CA 1
ATOM 718 C C . LEU A 1 93 ? 7.805 9.236 -19.238 1.00 53.12 93 LEU A C 1
ATOM 720 O O . LEU A 1 93 ? 7.457 8.920 -20.369 1.00 53.12 93 LEU A O 1
ATOM 724 N N . LEU A 1 94 ? 8.362 10.412 -18.958 1.00 52.41 94 LEU A N 1
ATOM 725 C CA . LEU A 1 94 ? 8.520 11.480 -19.950 1.00 52.41 94 LEU A CA 1
ATOM 726 C C . LEU A 1 94 ? 9.900 11.484 -20.623 1.00 52.41 94 LEU A C 1
ATOM 728 O O . LEU A 1 94 ? 10.213 12.411 -21.362 1.00 52.41 94 LEU A O 1
ATOM 732 N N . GLY A 1 95 ? 10.727 10.465 -20.382 1.00 51.19 95 GLY A N 1
ATOM 733 C CA . GLY A 1 95 ? 12.015 10.308 -21.048 1.00 51.19 95 GLY A CA 1
ATOM 734 C C . GLY A 1 95 ? 12.044 9.065 -21.928 1.00 51.19 95 GLY A C 1
ATOM 735 O O . GLY A 1 95 ? 12.134 7.965 -21.394 1.00 51.19 95 GLY A O 1
ATOM 736 N N . GLU A 1 96 ? 12.066 9.236 -23.252 1.00 45.22 96 GLU A N 1
ATOM 737 C CA . GLU A 1 96 ? 12.477 8.156 -24.169 1.00 45.22 96 GLU A CA 1
ATOM 738 C C . GLU A 1 96 ? 14.003 7.921 -24.122 1.00 45.22 96 GLU A C 1
ATOM 740 O O . GLU A 1 96 ? 14.446 6.794 -24.309 1.00 45.22 96 GLU A O 1
ATOM 745 N N . ASP A 1 97 ? 14.776 8.927 -23.684 1.00 44.28 97 ASP A N 1
ATOM 746 C CA . ASP A 1 97 ? 16.214 8.839 -23.352 1.00 44.28 97 ASP A CA 1
ATOM 747 C C . ASP A 1 97 ? 16.506 9.138 -21.862 1.00 44.28 97 ASP A C 1
ATOM 749 O O . ASP A 1 97 ? 17.640 9.403 -21.460 1.00 44.28 97 ASP A O 1
ATOM 753 N N . GLY A 1 98 ? 15.473 9.188 -21.011 1.00 37.0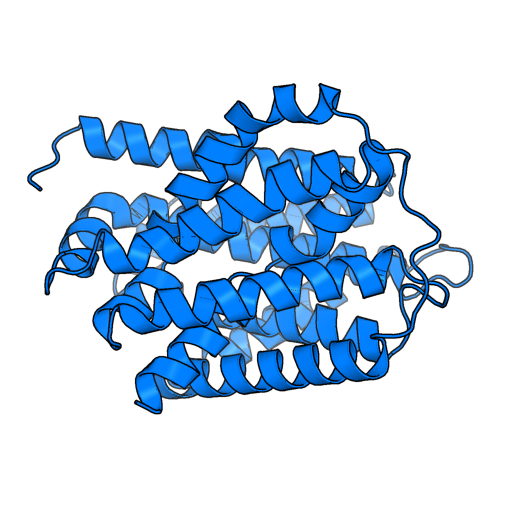0 98 GLY A N 1
ATOM 754 C CA . GLY A 1 98 ? 15.620 9.608 -19.611 1.00 37.00 98 GLY A CA 1
ATOM 755 C C . GLY A 1 98 ? 16.080 11.065 -19.411 1.00 37.00 98 GLY A C 1
ATOM 756 O O . GLY A 1 98 ? 16.487 11.425 -18.302 1.00 37.00 98 GLY A O 1
ATOM 757 N N . LEU A 1 99 ? 16.021 11.919 -20.440 1.00 39.16 99 LEU A N 1
ATOM 758 C CA . LEU A 1 99 ? 16.381 13.334 -20.342 1.00 39.16 99 LEU A CA 1
ATOM 759 C C . LEU A 1 99 ? 15.151 14.231 -20.151 1.00 39.16 99 LEU A C 1
ATOM 761 O O . LEU A 1 99 ? 14.403 14.536 -21.072 1.00 39.16 99 LEU A O 1
ATOM 765 N N . SER A 1 100 ? 15.045 14.685 -18.901 1.00 45.84 100 SER A N 1
ATOM 766 C CA . SER A 1 100 ? 14.455 15.945 -18.443 1.00 45.84 100 SER A CA 1
ATOM 767 C C . SER A 1 100 ? 12.970 16.181 -18.724 1.00 45.84 100 SER A C 1
ATOM 769 O O . SER A 1 100 ? 12.610 16.946 -19.611 1.00 45.84 100 SER A O 1
ATOM 771 N N . VAL A 1 101 ? 12.121 15.739 -17.787 1.00 45.59 101 VAL A N 1
ATOM 772 C CA . VAL A 1 101 ? 11.122 16.688 -17.263 1.00 45.59 101 VAL A CA 1
ATOM 773 C C . VAL A 1 101 ? 11.930 17.916 -16.843 1.00 45.59 101 VAL A C 1
ATOM 775 O O . VAL A 1 101 ? 12.840 17.743 -16.018 1.00 45.59 101 VAL A O 1
ATOM 778 N N . PRO A 1 102 ? 11.704 19.112 -17.418 1.00 52.91 102 PRO A N 1
ATOM 779 C CA . PRO A 1 102 ? 12.354 20.312 -16.920 1.00 52.91 102 PRO A CA 1
ATOM 780 C C . PRO A 1 102 ? 12.161 20.321 -15.405 1.00 52.91 102 PRO A C 1
ATOM 782 O O . PRO A 1 102 ? 11.042 20.113 -14.938 1.00 52.91 102 PRO A O 1
ATOM 785 N N . GLN A 1 103 ? 13.229 20.479 -14.617 1.00 54.72 103 GLN A N 1
ATOM 786 C CA . GLN A 1 103 ? 13.151 20.374 -13.148 1.00 54.72 103 GLN A CA 1
ATOM 787 C C . GLN A 1 103 ? 12.037 21.257 -12.547 1.00 54.72 103 GLN A C 1
ATOM 789 O O . GLN A 1 103 ? 11.533 20.976 -11.462 1.00 54.72 103 GLN A O 1
ATOM 794 N N . SER A 1 104 ? 11.617 22.288 -13.286 1.00 60.28 104 SER A N 1
ATOM 795 C CA . SER A 1 104 ? 10.483 23.165 -13.010 1.00 60.28 104 SER A CA 1
ATOM 796 C C . SER A 1 104 ? 9.097 22.500 -13.006 1.00 60.28 104 SER A C 1
ATOM 798 O O . SER A 1 104 ? 8.198 23.027 -12.358 1.00 60.28 104 SER A O 1
ATOM 800 N N . GLU A 1 105 ? 8.881 21.374 -13.691 1.00 65.88 105 GLU A N 1
ATOM 801 C CA . GLU A 1 105 ? 7.544 20.779 -13.874 1.00 65.88 105 GLU A CA 1
ATOM 802 C C . GLU A 1 105 ? 7.215 19.650 -12.888 1.00 65.88 105 GLU A C 1
ATOM 804 O O . GLU A 1 105 ? 6.042 19.387 -12.615 1.00 65.88 105 GLU A O 1
ATOM 809 N N . ALA A 1 106 ? 8.211 19.003 -12.277 1.00 66.94 106 ALA A N 1
ATOM 810 C CA . ALA A 1 106 ? 7.940 17.934 -11.314 1.00 66.94 106 ALA A CA 1
ATOM 811 C C . ALA A 1 106 ? 7.191 18.412 -10.049 1.00 66.94 106 ALA A C 1
ATOM 813 O O . ALA A 1 106 ? 6.294 17.694 -9.598 1.00 66.94 106 ALA A O 1
ATOM 814 N N . PRO A 1 107 ? 7.462 19.614 -9.490 1.00 72.06 107 PRO A N 1
ATOM 815 C CA . PRO A 1 107 ? 6.640 20.171 -8.416 1.00 72.06 107 PRO A CA 1
ATOM 816 C C . PRO A 1 107 ? 5.182 20.392 -8.840 1.00 72.06 107 PRO A C 1
ATOM 818 O O . PRO A 1 107 ? 4.270 20.168 -8.044 1.00 72.06 107 PRO A O 1
ATOM 821 N N . VAL A 1 108 ? 4.949 20.777 -10.101 1.00 78.00 108 VAL A N 1
ATOM 822 C CA . VAL A 1 108 ? 3.598 20.950 -10.658 1.00 78.00 108 VAL A CA 1
ATOM 823 C C . VAL A 1 108 ? 2.888 19.603 -10.745 1.00 78.00 108 VAL A C 1
ATOM 825 O O . VAL A 1 108 ? 1.749 19.491 -10.301 1.00 78.00 108 VAL A O 1
ATOM 828 N N . ALA A 1 109 ? 3.563 18.559 -11.231 1.00 74.50 109 ALA A N 1
ATOM 829 C CA . ALA A 1 109 ? 2.999 17.213 -11.301 1.00 74.50 109 ALA A CA 1
ATOM 830 C C . ALA A 1 109 ? 2.704 16.624 -9.909 1.00 74.50 109 ALA A C 1
ATOM 832 O O . ALA A 1 109 ? 1.634 16.054 -9.694 1.00 74.50 109 ALA A O 1
ATOM 833 N N . ALA A 1 110 ? 3.604 16.821 -8.938 1.00 76.50 110 ALA A N 1
ATOM 834 C CA . ALA A 1 110 ? 3.385 16.450 -7.539 1.00 76.50 110 ALA A CA 1
ATOM 835 C C . ALA A 1 110 ? 2.169 17.172 -6.944 1.00 76.50 110 ALA A C 1
ATOM 837 O O . ALA A 1 110 ? 1.325 16.553 -6.293 1.00 76.50 110 ALA A O 1
ATOM 838 N N . GLY A 1 111 ? 2.068 18.481 -7.196 1.00 81.75 111 GLY A N 1
ATOM 839 C CA . GLY A 1 111 ? 0.949 19.316 -6.772 1.00 81.75 111 GLY A CA 1
ATOM 840 C C . GLY A 1 111 ? -0.368 18.887 -7.415 1.00 81.75 111 GLY A C 1
ATOM 841 O O . GLY A 1 111 ? -1.372 18.772 -6.718 1.00 81.75 111 GLY A O 1
ATOM 842 N N . ALA A 1 112 ? -0.363 18.576 -8.713 1.00 85.12 112 ALA A N 1
ATOM 843 C CA . ALA A 1 112 ? -1.527 18.078 -9.440 1.00 85.12 112 ALA A CA 1
ATOM 844 C C . ALA A 1 112 ? -1.974 16.704 -8.922 1.00 85.12 112 ALA A C 1
ATOM 846 O O . ALA A 1 112 ? -3.161 16.505 -8.667 1.00 85.12 112 ALA A O 1
ATOM 847 N N . PHE A 1 113 ? -1.035 15.781 -8.694 1.00 87.00 113 PHE A N 1
ATOM 848 C CA . PHE A 1 113 ? -1.311 14.474 -8.095 1.00 87.00 113 PHE A CA 1
ATOM 849 C C . PHE A 1 113 ? -1.921 14.617 -6.697 1.00 87.00 113 PHE A C 1
ATOM 851 O O . PHE A 1 113 ? -2.971 14.038 -6.415 1.00 87.00 113 PHE A O 1
ATOM 858 N N . LEU A 1 114 ? -1.301 15.423 -5.829 1.00 86.56 114 LEU A N 1
ATOM 859 C CA . LEU A 1 114 ? -1.796 15.650 -4.473 1.00 86.56 114 LEU A CA 1
ATOM 860 C C . LEU A 1 114 ? -3.153 16.364 -4.484 1.00 86.56 114 LEU A C 1
ATOM 862 O O . LEU A 1 114 ? -4.032 16.010 -3.702 1.00 86.56 114 LEU A O 1
ATOM 866 N N . GLY A 1 115 ? -3.350 17.321 -5.393 1.00 88.69 115 GLY A N 1
ATOM 867 C CA . GLY A 1 115 ? -4.621 18.004 -5.616 1.00 88.69 115 GLY A CA 1
ATOM 868 C C . GLY A 1 115 ? -5.722 17.035 -6.042 1.00 88.69 115 GLY A C 1
ATOM 869 O O . GLY A 1 115 ? -6.787 17.014 -5.429 1.00 88.69 115 GLY A O 1
ATOM 870 N N . ALA A 1 116 ? -5.456 16.165 -7.018 1.00 93.19 116 ALA A N 1
ATOM 871 C CA . ALA A 1 116 ? -6.391 15.129 -7.451 1.00 93.19 116 ALA A CA 1
ATOM 872 C C . ALA A 1 116 ? -6.717 14.140 -6.319 1.00 93.19 116 ALA A C 1
ATOM 874 O O . ALA A 1 116 ? -7.889 13.862 -6.059 1.00 93.19 116 ALA A O 1
ATOM 875 N N . ALA A 1 117 ? -5.705 13.662 -5.589 1.00 92.94 117 ALA A N 1
ATOM 876 C CA . ALA A 1 117 ? -5.900 12.790 -4.433 1.00 92.94 117 ALA A CA 1
ATOM 877 C C . ALA A 1 117 ? -6.713 13.479 -3.324 1.00 92.94 117 ALA A C 1
ATOM 879 O O . ALA A 1 117 ? -7.585 12.857 -2.713 1.00 92.94 117 ALA A O 1
ATOM 880 N N . PHE A 1 118 ? -6.482 14.772 -3.086 1.00 91.69 118 PHE A N 1
ATOM 881 C CA . PHE A 1 118 ? -7.254 15.567 -2.137 1.00 91.69 118 PHE A CA 1
ATOM 882 C C . PHE A 1 118 ? -8.710 15.733 -2.582 1.00 91.69 118 PHE A C 1
ATOM 884 O O . PHE A 1 118 ? -9.611 15.536 -1.765 1.00 91.69 118 PHE A O 1
ATOM 891 N N . LEU A 1 119 ? -8.966 16.026 -3.858 1.00 93.88 119 LEU A N 1
ATOM 892 C CA . LEU A 1 119 ? -10.326 16.119 -4.389 1.00 93.88 119 LEU A CA 1
ATOM 893 C C . LEU A 1 119 ? -11.067 14.783 -4.266 1.00 93.88 119 LEU A C 1
ATOM 895 O O . LEU A 1 119 ? -12.195 14.755 -3.780 1.00 93.88 119 LEU A O 1
ATOM 899 N N . LEU A 1 120 ? -10.416 13.664 -4.591 1.00 95.38 120 LEU A N 1
ATOM 900 C CA . LEU A 1 120 ? -10.976 12.327 -4.368 1.00 95.38 120 LEU A CA 1
ATOM 901 C C . LEU A 1 120 ? -11.225 12.049 -2.877 1.00 95.38 120 LEU A C 1
ATOM 903 O O . LEU A 1 120 ? -12.236 11.445 -2.527 1.00 95.38 120 LEU A O 1
ATOM 907 N N . SER A 1 121 ? -10.367 12.554 -1.981 1.00 94.38 121 SER A N 1
ATOM 908 C CA . SER A 1 121 ? -10.543 12.426 -0.525 1.00 94.38 121 SER A CA 1
ATOM 909 C C . SER A 1 121 ? -11.807 13.109 0.018 1.00 94.38 121 SER A C 1
ATOM 911 O O . SER A 1 121 ? -12.236 12.792 1.129 1.00 94.38 121 SER A O 1
ATOM 913 N N . LEU A 1 122 ? -12.403 14.041 -0.743 1.00 92.06 122 LEU A N 1
ATOM 914 C CA . LEU A 1 122 ? -13.663 14.712 -0.399 1.00 92.06 122 LEU A CA 1
ATOM 915 C C . LEU A 1 122 ? -14.890 13.815 -0.590 1.00 92.06 122 LEU A C 1
ATOM 917 O O . LEU A 1 122 ? -15.956 14.140 -0.067 1.00 92.06 122 LEU A O 1
ATOM 921 N N . LEU A 1 123 ? -14.764 12.714 -1.337 1.00 95.12 123 LEU A N 1
ATOM 922 C CA . LEU A 1 123 ? -15.886 11.818 -1.585 1.00 95.12 123 LEU A CA 1
ATOM 923 C C . LEU A 1 123 ? -16.393 11.183 -0.277 1.00 95.12 123 LEU A C 1
ATOM 925 O O . LEU A 1 123 ? -15.618 10.964 0.663 1.00 95.12 123 LEU A O 1
ATOM 929 N N . PRO A 1 124 ? -17.692 10.836 -0.199 1.00 93.94 124 PRO A N 1
ATOM 930 C CA . PRO A 1 124 ? -18.236 10.161 0.969 1.00 93.94 124 PRO A CA 1
ATOM 931 C C . PRO A 1 124 ? -17.482 8.861 1.265 1.00 93.94 124 PRO A C 1
ATOM 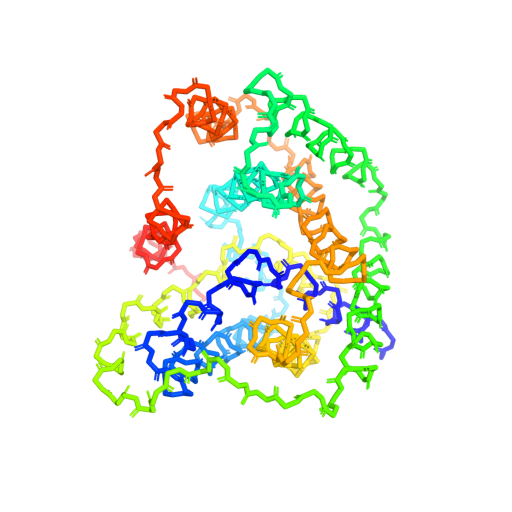933 O O . PRO A 1 124 ? -17.199 8.073 0.363 1.00 93.94 124 PRO A O 1
ATOM 936 N N . LYS A 1 125 ? -17.224 8.579 2.548 1.00 92.25 125 LYS A N 1
ATOM 937 C CA . LYS A 1 125 ? -16.494 7.369 2.981 1.00 92.25 125 LYS A CA 1
ATOM 938 C C . LYS A 1 125 ? -17.081 6.058 2.439 1.00 92.25 125 LYS A C 1
ATOM 940 O O . LYS A 1 125 ? -16.362 5.090 2.228 1.00 92.25 125 LYS A O 1
ATOM 945 N N . SER A 1 126 ? -18.391 6.026 2.192 1.00 93.19 126 SER A N 1
ATOM 946 C CA . SER A 1 126 ? -19.102 4.871 1.633 1.00 93.19 126 SER A CA 1
ATOM 947 C C . SER A 1 126 ? -18.715 4.549 0.187 1.00 93.19 126 SER A C 1
ATOM 949 O O . SER A 1 126 ? -18.955 3.427 -0.253 1.00 93.19 126 SER A O 1
ATOM 951 N N . VAL A 1 127 ? -18.123 5.501 -0.540 1.00 95.94 127 VAL A N 1
ATOM 952 C CA . VAL A 1 127 ? -17.726 5.366 -1.949 1.00 95.94 127 VAL A CA 1
ATOM 953 C C . VAL A 1 127 ? -16.364 4.679 -2.088 1.00 95.94 127 VAL A C 1
ATOM 955 O O . VAL A 1 127 ? -16.157 3.927 -3.037 1.00 95.94 127 VAL A O 1
ATOM 958 N N . PHE A 1 128 ? -15.460 4.854 -1.120 1.00 95.75 128 PHE A N 1
ATOM 959 C CA . PHE A 1 128 ? -14.093 4.316 -1.174 1.00 95.75 128 PHE A CA 1
ATOM 960 C C . PHE A 1 128 ? -14.008 2.800 -1.389 1.00 95.75 128 PHE A C 1
ATOM 962 O O . PHE A 1 128 ? -13.242 2.386 -2.259 1.00 95.75 128 PHE A O 1
ATOM 969 N N . PRO A 1 129 ? -14.806 1.955 -0.703 1.00 97.19 129 PRO A N 1
ATOM 970 C CA . PRO A 1 129 ? -14.784 0.522 -0.968 1.00 97.19 129 PRO A CA 1
ATOM 971 C C . PRO A 1 129 ? -15.107 0.174 -2.429 1.00 97.19 129 PRO A C 1
ATOM 973 O O . PRO A 1 129 ? -14.500 -0.721 -3.009 1.00 97.19 129 PRO A O 1
ATOM 976 N N . TRP A 1 130 ? -16.031 0.903 -3.056 1.00 97.88 130 TRP A N 1
ATOM 977 C CA . TRP A 1 130 ? -16.394 0.676 -4.454 1.00 97.88 130 TRP A CA 1
ATOM 978 C C . TRP A 1 130 ? -15.305 1.138 -5.418 1.00 97.88 130 TRP A C 1
ATOM 980 O O . TRP A 1 130 ? -14.966 0.401 -6.340 1.00 97.88 130 TRP A O 1
ATOM 990 N N . LEU A 1 131 ? -14.715 2.313 -5.177 1.00 97.50 131 LEU A N 1
ATOM 991 C CA . LEU A 1 131 ? -13.577 2.795 -5.963 1.00 97.50 131 LEU A CA 1
ATOM 992 C C . LEU A 1 131 ? -12.394 1.830 -5.875 1.00 97.50 131 LEU A C 1
ATOM 994 O O . LEU A 1 131 ? -11.812 1.481 -6.896 1.00 97.50 131 LEU A O 1
ATOM 998 N N . GLY A 1 132 ? -12.084 1.334 -4.678 1.00 97.19 132 GLY A N 1
ATOM 999 C CA . GLY A 1 132 ? -10.996 0.381 -4.483 1.00 97.19 132 GLY A CA 1
ATOM 1000 C C . GLY A 1 132 ? -11.240 -0.945 -5.188 1.00 97.19 132 GLY A C 1
ATOM 1001 O O . GLY A 1 132 ? -10.327 -1.477 -5.817 1.00 97.19 132 GLY A O 1
ATOM 1002 N N . ALA A 1 133 ? -12.474 -1.454 -5.142 1.00 97.94 133 ALA A N 1
ATOM 1003 C CA . ALA A 1 133 ? -12.856 -2.643 -5.894 1.00 97.94 133 ALA A CA 1
ATOM 1004 C C . ALA A 1 133 ? -12.746 -2.422 -7.413 1.00 97.94 133 ALA A C 1
ATOM 1006 O O . ALA A 1 133 ? -12.256 -3.304 -8.112 1.00 97.94 133 ALA A O 1
ATOM 1007 N N . LEU A 1 134 ? -13.132 -1.248 -7.924 1.00 97.50 134 LEU A N 1
ATOM 1008 C CA . LEU A 1 134 ? -12.982 -0.898 -9.340 1.00 97.50 134 LEU A CA 1
ATOM 1009 C C . LEU A 1 134 ? -11.507 -0.856 -9.765 1.00 97.50 134 LEU A C 1
ATOM 1011 O O . LEU A 1 134 ? -11.145 -1.429 -10.791 1.00 97.50 134 LEU A O 1
ATOM 1015 N N . VAL A 1 135 ? -10.646 -0.234 -8.957 1.00 97.00 135 VAL A N 1
ATOM 1016 C CA . VAL A 1 135 ? -9.195 -0.187 -9.198 1.00 97.00 135 VAL A CA 1
ATOM 1017 C C . VAL A 1 135 ? -8.589 -1.597 -9.178 1.00 97.00 135 VAL A C 1
ATOM 1019 O O . VAL A 1 135 ? -7.747 -1.927 -10.020 1.00 97.00 135 VAL A O 1
ATOM 1022 N N . TRP A 1 136 ? -9.061 -2.466 -8.279 1.00 97.50 136 TRP A N 1
ATOM 1023 C CA . TRP A 1 136 ? -8.643 -3.867 -8.238 1.00 97.50 136 TRP A CA 1
ATOM 1024 C C . TRP A 1 136 ? -9.086 -4.631 -9.492 1.00 97.50 136 TRP A C 1
ATOM 1026 O O . TRP A 1 136 ? -8.280 -5.339 -10.090 1.00 97.50 136 TRP A O 1
ATOM 1036 N N . VAL A 1 137 ? -10.332 -4.445 -9.946 1.00 97.38 137 VAL A N 1
ATOM 1037 C CA . VAL A 1 137 ? -10.840 -5.056 -11.188 1.00 97.38 137 VAL A CA 1
ATOM 1038 C C . VAL A 1 137 ? -10.019 -4.608 -12.398 1.00 97.38 137 VAL A C 1
ATOM 1040 O O . VAL A 1 137 ? -9.643 -5.440 -13.223 1.00 97.38 137 VAL A O 1
ATOM 1043 N N . GLY A 1 138 ? -9.679 -3.321 -12.495 1.00 95.62 138 GLY A N 1
ATOM 1044 C CA . GLY A 1 138 ? -8.785 -2.828 -13.547 1.00 95.62 138 GLY A CA 1
ATOM 1045 C C . GLY A 1 138 ? -7.412 -3.506 -13.500 1.00 95.62 138 GLY A C 1
ATOM 1046 O O . GLY A 1 138 ? -6.876 -3.917 -14.527 1.00 95.62 138 GLY A O 1
ATOM 1047 N N . SER A 1 139 ? -6.883 -3.702 -12.293 1.00 95.25 139 SER A N 1
ATOM 1048 C CA . SER A 1 139 ? -5.585 -4.339 -12.073 1.00 95.25 139 SER A CA 1
ATOM 1049 C C . SER A 1 139 ? -5.598 -5.826 -12.448 1.00 95.25 139 SER A C 1
ATOM 1051 O O . SER A 1 139 ? -4.736 -6.273 -13.198 1.00 95.25 139 SER A O 1
ATOM 1053 N N . ILE A 1 140 ? -6.599 -6.598 -12.014 1.00 95.94 140 ILE A N 1
ATOM 1054 C CA . ILE A 1 140 ? -6.687 -8.024 -12.365 1.00 95.94 140 ILE A CA 1
ATOM 1055 C C . ILE A 1 140 ? -7.010 -8.241 -13.849 1.00 95.94 140 ILE A C 1
ATOM 1057 O O . ILE A 1 140 ? -6.547 -9.211 -14.441 1.00 95.94 140 ILE A O 1
ATOM 1061 N N . THR A 1 141 ? -7.747 -7.318 -14.475 1.00 95.06 141 THR A N 1
ATOM 1062 C CA . THR A 1 141 ? -7.967 -7.336 -15.928 1.00 95.06 141 THR A CA 1
ATOM 1063 C C . THR A 1 141 ? -6.639 -7.173 -16.659 1.00 95.06 141 THR A C 1
ATOM 1065 O O . THR A 1 141 ? -6.325 -7.966 -17.541 1.00 95.06 141 THR A O 1
ATOM 1068 N N . LEU A 1 142 ? -5.816 -6.203 -16.244 1.00 92.81 142 LEU A N 1
ATOM 1069 C CA . LEU A 1 142 ? -4.467 -6.034 -16.782 1.00 92.81 142 LEU A CA 1
ATOM 1070 C C . LEU A 1 142 ? -3.599 -7.279 -16.552 1.00 92.81 142 LEU A C 1
ATOM 1072 O O . LEU A 1 142 ? -2.859 -7.666 -17.452 1.00 92.81 142 LEU A O 1
ATOM 1076 N N . PHE A 1 143 ? -3.720 -7.928 -15.390 1.00 93.62 143 PHE A N 1
ATOM 1077 C CA . PHE A 1 143 ? -3.010 -9.176 -15.106 1.00 93.62 143 PHE A CA 1
ATOM 1078 C C . PHE A 1 143 ? -3.404 -10.288 -16.077 1.00 93.62 143 PHE A C 1
ATOM 1080 O O . PHE A 1 143 ? -2.529 -10.904 -16.673 1.00 93.62 143 PHE A O 1
ATOM 1087 N N . GLY A 1 144 ? -4.705 -10.492 -16.302 1.00 93.19 144 GLY A N 1
ATOM 1088 C CA . GLY A 1 144 ? -5.204 -11.473 -17.266 1.00 93.19 144 GLY A CA 1
ATOM 1089 C C . GLY A 1 144 ? -4.732 -11.190 -18.694 1.00 93.19 144 GLY A C 1
ATOM 1090 O O . GLY A 1 144 ? -4.283 -12.100 -19.380 1.00 93.19 144 GLY A O 1
ATOM 1091 N N . LEU A 1 145 ? -4.737 -9.921 -19.116 1.00 91.19 145 LEU A N 1
ATOM 1092 C CA . LEU A 1 145 ? -4.241 -9.498 -20.435 1.00 91.19 145 LEU A CA 1
ATOM 1093 C C . LEU A 1 145 ? -2.726 -9.685 -20.617 1.00 91.19 145 LEU A C 1
ATOM 1095 O O . LEU A 1 145 ? -2.231 -9.609 -21.740 1.00 91.19 145 LEU A O 1
ATOM 1099 N N . ARG A 1 146 ? -1.982 -9.874 -19.525 1.00 89.56 146 ARG A N 1
ATOM 1100 C CA . ARG A 1 146 ? -0.523 -10.020 -19.518 1.00 89.56 146 ARG A CA 1
ATOM 1101 C C . ARG A 1 146 ? -0.063 -11.366 -18.963 1.00 89.56 146 ARG A C 1
ATOM 1103 O O . ARG A 1 146 ? 1.139 -11.540 -18.790 1.00 89.56 146 ARG A O 1
ATOM 1110 N N . ALA A 1 147 ? -0.971 -12.307 -18.713 1.00 88.31 147 ALA A N 1
ATOM 1111 C CA . ALA A 1 147 ? -0.664 -13.559 -18.023 1.00 88.31 147 ALA A CA 1
ATOM 1112 C C . ALA A 1 147 ? 0.386 -14.414 -18.753 1.00 88.31 147 ALA A C 1
ATOM 1114 O O . ALA A 1 147 ? 1.221 -15.033 -18.102 1.00 88.31 147 ALA A O 1
ATOM 1115 N N . ASP A 1 148 ? 0.389 -14.376 -20.088 1.00 87.81 148 ASP A N 1
ATOM 1116 C CA . ASP A 1 148 ? 1.317 -15.146 -20.927 1.00 87.81 148 ASP A CA 1
ATOM 1117 C C . ASP A 1 148 ? 2.669 -14.446 -21.146 1.00 87.81 148 ASP A C 1
ATOM 1119 O O . ASP A 1 148 ? 3.515 -14.944 -21.887 1.00 87.81 148 ASP A O 1
ATOM 1123 N N . THR A 1 149 ? 2.889 -13.282 -20.524 1.00 88.00 149 THR A N 1
ATOM 1124 C CA . THR A 1 149 ? 4.138 -12.526 -20.678 1.00 88.00 149 THR A CA 1
ATOM 1125 C C . THR A 1 149 ? 5.291 -13.285 -20.005 1.00 88.00 149 THR A C 1
ATOM 1127 O O . THR A 1 149 ? 5.259 -13.462 -18.782 1.00 88.00 149 THR A O 1
ATOM 1130 N N . PRO A 1 150 ? 6.338 -13.704 -20.742 1.00 87.81 150 PRO A N 1
ATOM 1131 C CA . PRO A 1 150 ? 7.469 -14.408 -20.149 1.00 87.81 150 PRO A CA 1
ATOM 1132 C C . PRO A 1 150 ? 8.238 -13.511 -19.178 1.00 87.81 150 PRO A C 1
ATOM 1134 O O . PRO A 1 150 ? 8.516 -12.354 -19.483 1.00 87.81 150 PRO A O 1
ATOM 1137 N N . ILE A 1 151 ? 8.622 -14.059 -18.025 1.00 88.69 151 ILE A N 1
ATOM 1138 C CA . ILE A 1 151 ? 9.476 -13.378 -17.044 1.00 88.69 151 ILE A CA 1
ATOM 1139 C C . ILE A 1 151 ? 10.935 -13.545 -17.479 1.00 88.69 151 ILE A C 1
ATOM 1141 O O . ILE A 1 151 ? 11.466 -14.653 -17.433 1.00 88.69 151 ILE A O 1
ATOM 1145 N N . THR A 1 152 ? 11.583 -12.458 -17.897 1.00 84.19 152 THR A N 1
ATOM 1146 C CA . THR A 1 152 ? 12.919 -12.491 -18.528 1.00 84.19 152 THR A CA 1
ATOM 1147 C C . THR A 1 152 ? 13.994 -11.742 -17.744 1.00 84.19 152 THR A C 1
ATOM 1149 O O . THR A 1 152 ? 15.177 -12.009 -17.926 1.00 84.19 152 THR A O 1
ATOM 1152 N N . SER A 1 153 ? 13.604 -10.822 -16.856 1.00 78.19 153 SER A N 1
ATOM 1153 C CA . SER A 1 153 ? 14.531 -9.906 -16.166 1.00 78.19 153 SER A CA 1
ATOM 1154 C C . SER A 1 153 ? 14.804 -10.258 -14.694 1.00 78.19 153 SER A C 1
ATOM 1156 O O . SER A 1 153 ? 15.319 -9.429 -13.948 1.00 78.19 153 SER A O 1
ATOM 1158 N N . ALA A 1 154 ? 14.439 -11.462 -14.246 1.00 84.06 154 ALA A N 1
ATOM 1159 C CA . ALA A 1 154 ? 14.641 -11.889 -12.861 1.00 84.06 154 ALA A CA 1
ATOM 1160 C C . ALA A 1 154 ? 16.089 -12.343 -12.614 1.00 84.06 154 ALA A C 1
ATOM 1162 O O . ALA A 1 154 ? 16.647 -13.099 -13.410 1.00 84.06 154 ALA A O 1
ATOM 1163 N N . ALA A 1 155 ? 16.678 -11.949 -11.482 1.00 85.56 155 ALA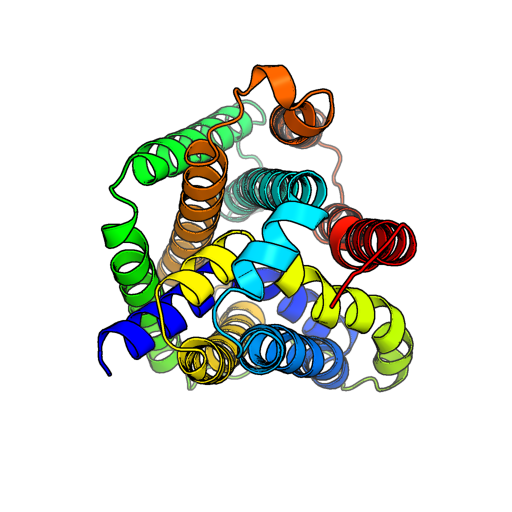 A N 1
ATOM 1164 C CA . ALA A 1 155 ? 17.951 -12.512 -11.047 1.00 85.56 155 ALA A CA 1
ATOM 1165 C C . ALA A 1 155 ? 17.819 -14.011 -10.720 1.00 85.56 155 ALA A C 1
ATOM 1167 O O . ALA A 1 155 ? 16.718 -14.491 -10.411 1.00 85.56 155 ALA A O 1
ATOM 1168 N N . PRO A 1 156 ? 18.936 -14.763 -10.735 1.00 86.06 156 PRO A N 1
ATOM 1169 C CA . PRO A 1 156 ? 18.962 -16.113 -10.197 1.00 86.06 156 PRO A CA 1
ATOM 1170 C C . PRO A 1 156 ? 18.447 -16.147 -8.756 1.00 86.06 156 PRO A C 1
ATOM 1172 O O . PRO A 1 156 ? 18.606 -15.198 -7.990 1.00 86.06 156 PRO A O 1
ATOM 1175 N N . CYS A 1 157 ? 17.830 -17.265 -8.387 1.00 84.88 157 CYS A N 1
ATOM 1176 C CA . CYS A 1 157 ? 17.320 -17.467 -7.039 1.00 84.88 157 CYS A CA 1
ATOM 1177 C C . CYS A 1 157 ? 18.479 -17.468 -6.026 1.00 84.88 157 CYS A C 1
ATOM 1179 O O . CYS A 1 157 ? 19.309 -18.377 -6.047 1.00 84.88 157 CYS A O 1
ATOM 1181 N N . ASP A 1 158 ? 18.519 -16.471 -5.138 1.00 81.44 158 ASP A N 1
ATOM 1182 C CA . ASP A 1 158 ? 19.532 -16.344 -4.086 1.00 81.44 158 ASP A CA 1
ATOM 1183 C C . ASP A 1 158 ? 18.894 -16.472 -2.697 1.00 81.44 158 ASP A C 1
ATOM 1185 O O . ASP A 1 158 ? 18.185 -15.584 -2.220 1.00 81.44 158 ASP A O 1
ATOM 1189 N N . LEU A 1 159 ? 19.171 -17.589 -2.022 1.00 80.50 159 LEU A N 1
ATOM 1190 C CA . LEU A 1 159 ? 18.642 -17.864 -0.685 1.00 80.50 159 LEU A CA 1
ATOM 1191 C C . LEU A 1 159 ? 19.289 -17.002 0.405 1.00 80.50 159 LEU A C 1
ATOM 1193 O O . LEU A 1 159 ? 18.714 -16.884 1.487 1.00 80.50 159 LEU A O 1
ATOM 1197 N N . ASN A 1 160 ? 20.428 -16.349 0.151 1.00 77.50 160 ASN A N 1
ATOM 1198 C CA . ASN A 1 160 ? 21.029 -15.444 1.136 1.00 77.50 160 ASN A CA 1
ATOM 1199 C C . ASN A 1 160 ? 20.151 -14.218 1.404 1.00 77.50 160 ASN A C 1
ATOM 1201 O O . ASN A 1 160 ? 20.206 -13.646 2.492 1.00 77.50 160 ASN A O 1
ATOM 1205 N N . ALA A 1 161 ? 19.266 -13.871 0.467 1.00 68.75 161 ALA A N 1
ATOM 1206 C CA . ALA A 1 161 ? 18.226 -12.866 0.657 1.00 68.75 161 ALA A CA 1
ATOM 1207 C C . ALA A 1 161 ? 17.358 -13.133 1.894 1.00 68.75 161 ALA A C 1
ATOM 1209 O O . ALA A 1 161 ? 16.869 -12.196 2.531 1.00 68.75 161 ALA A O 1
ATOM 1210 N N . LEU A 1 162 ? 17.203 -14.407 2.276 1.00 71.88 162 LEU A N 1
ATOM 1211 C CA . LEU A 1 162 ? 16.428 -14.806 3.443 1.00 71.88 162 LEU A CA 1
ATOM 1212 C C . LEU A 1 162 ? 17.028 -14.282 4.755 1.00 71.88 162 LEU A C 1
ATOM 1214 O O . LEU A 1 162 ? 16.303 -14.149 5.732 1.00 71.88 162 LEU A O 1
ATOM 1218 N N . TRP A 1 163 ? 18.302 -13.887 4.799 1.00 72.19 163 TRP A N 1
ATOM 1219 C CA . TRP A 1 163 ? 18.877 -13.243 5.987 1.00 72.19 163 TRP A CA 1
ATOM 1220 C C . TRP A 1 163 ? 18.304 -11.848 6.261 1.00 72.19 163 TRP A C 1
ATOM 1222 O O . TRP A 1 163 ? 18.361 -11.374 7.393 1.00 72.19 163 TRP A O 1
ATOM 1232 N N . SER A 1 164 ? 17.698 -11.206 5.257 1.00 65.25 164 SER A N 1
ATOM 1233 C CA . SER A 1 164 ? 17.009 -9.920 5.414 1.00 65.25 164 SER A CA 1
ATOM 1234 C C .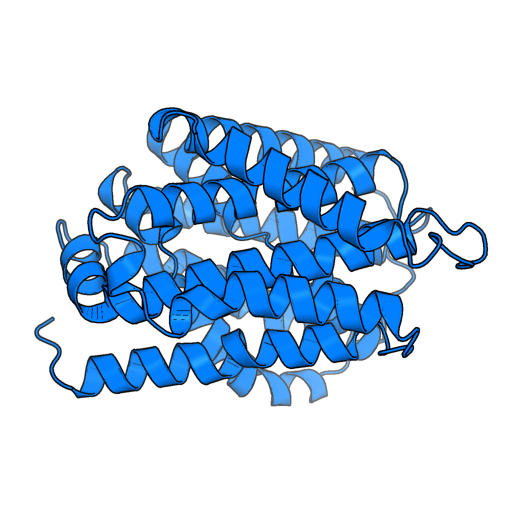 SER A 1 164 ? 15.545 -10.053 5.870 1.00 65.25 164 SER A C 1
ATOM 1236 O O . SER A 1 164 ? 14.949 -9.062 6.302 1.00 65.25 164 SER A O 1
ATOM 1238 N N . LEU A 1 165 ? 14.973 -11.272 5.858 1.00 68.25 165 LEU A N 1
ATOM 1239 C CA . LEU A 1 165 ? 13.596 -11.546 6.304 1.00 68.25 165 LEU A CA 1
ATOM 1240 C C . LEU A 1 165 ? 13.276 -10.965 7.679 1.00 68.25 165 LEU A C 1
ATOM 1242 O O . LEU A 1 165 ? 12.215 -10.357 7.793 1.00 68.25 165 LEU A O 1
ATOM 1246 N N . PRO A 1 166 ? 14.114 -11.111 8.723 1.00 66.12 166 PRO A N 1
ATOM 1247 C CA . PRO A 1 166 ? 13.754 -10.640 10.059 1.00 66.12 166 PRO A CA 1
ATOM 1248 C C . PRO A 1 166 ? 13.474 -9.132 10.109 1.00 66.12 166 PRO A C 1
ATOM 1250 O O . PRO A 1 166 ? 12.549 -8.702 10.797 1.00 66.12 166 PRO A O 1
ATOM 1253 N N . LEU A 1 167 ? 14.218 -8.343 9.325 1.00 63.84 167 LEU A N 1
ATOM 1254 C CA . LEU A 1 167 ? 14.065 -6.889 9.235 1.00 63.84 167 LEU A CA 1
ATOM 1255 C C . LEU A 1 167 ? 12.767 -6.487 8.526 1.00 63.84 167 LEU A C 1
ATOM 1257 O O . LEU A 1 167 ? 12.060 -5.604 9.005 1.00 63.84 167 LEU A O 1
ATOM 1261 N N . PHE A 1 168 ? 12.404 -7.152 7.426 1.00 69.31 168 PHE A N 1
ATOM 1262 C CA . PHE A 1 168 ? 11.142 -6.868 6.735 1.00 69.31 168 PHE A CA 1
ATOM 1263 C C . PHE A 1 168 ? 9.933 -7.435 7.479 1.00 69.31 168 PHE A C 1
ATOM 1265 O O . PHE A 1 168 ? 8.895 -6.786 7.556 1.00 69.31 168 PHE A O 1
ATOM 1272 N N . THR A 1 169 ? 10.059 -8.621 8.071 1.00 74.19 169 THR A N 1
ATOM 1273 C CA . THR A 1 169 ? 8.939 -9.352 8.679 1.00 74.19 169 THR A CA 1
ATOM 1274 C C . THR A 1 169 ? 8.315 -8.577 9.833 1.00 74.19 169 THR A C 1
ATOM 1276 O O . THR A 1 169 ? 7.093 -8.535 9.931 1.00 74.19 169 THR A O 1
ATOM 1279 N N . ALA A 1 170 ? 9.109 -7.899 10.668 1.00 77.12 170 ALA A N 1
ATOM 1280 C CA . ALA A 1 170 ? 8.563 -7.059 11.735 1.00 77.12 170 ALA A CA 1
ATOM 1281 C C . ALA A 1 170 ? 7.662 -5.939 11.178 1.00 77.12 170 ALA A C 1
ATOM 1283 O O . ALA A 1 170 ? 6.525 -5.788 11.625 1.00 77.12 170 ALA A O 1
ATOM 1284 N N . GLY A 1 171 ? 8.132 -5.219 10.153 1.00 81.75 171 GLY A N 1
ATOM 1285 C CA . GLY A 1 171 ? 7.344 -4.232 9.409 1.00 81.75 171 GLY A CA 1
ATOM 1286 C C . GLY A 1 171 ? 6.075 -4.819 8.807 1.00 81.75 171 GLY A C 1
ATOM 1287 O O . GLY A 1 171 ? 4.972 -4.353 9.069 1.00 81.75 171 GLY A O 1
ATOM 1288 N N . LEU A 1 172 ? 6.220 -5.904 8.056 1.00 83.94 172 LEU A N 1
ATOM 1289 C CA . LEU A 1 172 ? 5.133 -6.556 7.329 1.00 83.94 172 LEU A CA 1
ATOM 1290 C C . LEU A 1 172 ? 4.044 -7.138 8.242 1.00 83.94 172 LEU A C 1
ATOM 1292 O O . LEU A 1 172 ? 2.877 -7.183 7.855 1.00 83.94 172 LEU A O 1
ATOM 1296 N N . LEU A 1 173 ? 4.404 -7.547 9.461 1.00 86.44 173 LEU A N 1
ATOM 1297 C CA . LEU A 1 173 ? 3.453 -8.033 10.458 1.00 86.44 173 LEU A CA 1
ATOM 1298 C C . LEU A 1 173 ? 2.813 -6.902 11.273 1.00 86.44 173 LEU A C 1
ATOM 1300 O O . LEU A 1 173 ? 1.653 -7.032 11.656 1.00 86.44 173 LEU A O 1
ATOM 1304 N N . ILE A 1 174 ? 3.536 -5.813 11.560 1.00 90.62 174 ILE A N 1
ATOM 1305 C CA . ILE A 1 174 ? 3.077 -4.761 12.485 1.00 90.62 174 ILE A CA 1
ATOM 1306 C C . ILE A 1 174 ? 2.424 -3.579 11.764 1.00 90.62 174 ILE A C 1
ATOM 1308 O O . ILE A 1 174 ? 1.407 -3.073 12.235 1.00 90.62 174 ILE A O 1
ATOM 1312 N N . CYS A 1 175 ? 2.946 -3.144 10.617 1.00 92.06 175 CYS A N 1
ATOM 1313 C CA . CYS A 1 175 ? 2.396 -2.016 9.861 1.00 92.06 175 CYS A CA 1
ATOM 1314 C C . CYS A 1 175 ? 0.890 -2.118 9.558 1.00 92.06 175 CYS A C 1
ATOM 1316 O O . CYS A 1 175 ? 0.229 -1.085 9.661 1.00 92.06 175 CYS A O 1
ATOM 1318 N N . PRO A 1 176 ? 0.297 -3.301 9.289 1.00 94.12 176 PRO A N 1
ATOM 1319 C CA . PRO A 1 176 ? -1.154 -3.419 9.112 1.00 94.12 176 PRO A CA 1
ATOM 1320 C C . PRO A 1 176 ? -1.962 -2.898 10.306 1.00 94.12 176 PRO A C 1
ATOM 1322 O O . PRO A 1 176 ? -3.076 -2.408 10.146 1.00 94.12 176 PRO A O 1
ATOM 1325 N N . TYR A 1 177 ? -1.397 -2.963 11.516 1.00 94.62 177 TYR A N 1
ATOM 1326 C CA . TYR A 1 177 ? -2.038 -2.462 12.729 1.00 94.62 177 TYR A CA 1
ATOM 1327 C C . TYR A 1 177 ? -2.008 -0.941 12.849 1.00 94.62 177 TYR A C 1
ATOM 1329 O O . TYR A 1 177 ? -2.801 -0.391 13.608 1.00 94.62 177 TYR A O 1
ATOM 1337 N N . LEU A 1 178 ? -1.134 -0.263 12.108 1.00 93.94 178 LEU A N 1
ATOM 1338 C CA . LEU A 1 178 ? -1.039 1.196 12.052 1.00 93.94 178 LEU A CA 1
ATOM 1339 C C . LEU A 1 178 ? -1.876 1.795 10.914 1.00 93.94 178 LEU A C 1
ATOM 1341 O O . LEU A 1 178 ? -2.052 3.010 10.847 1.00 93.94 178 LEU A O 1
ATOM 1345 N N . ASP A 1 179 ? -2.412 0.963 10.027 1.00 94.44 179 ASP A N 1
ATOM 1346 C CA . ASP A 1 179 ? -3.149 1.423 8.864 1.00 94.44 179 ASP A CA 1
ATOM 1347 C C . ASP A 1 179 ? -4.586 1.840 9.223 1.00 94.44 179 ASP A C 1
ATOM 1349 O O . ASP A 1 179 ? -5.417 1.044 9.674 1.00 94.44 179 ASP A O 1
ATOM 1353 N N . LEU A 1 180 ? -4.905 3.120 9.005 1.00 93.69 180 LEU A N 1
ATOM 1354 C CA . LEU A 1 180 ? -6.233 3.663 9.296 1.00 93.69 180 LEU A CA 1
ATOM 1355 C C . LEU A 1 180 ? -7.336 3.048 8.420 1.00 93.69 180 LEU A C 1
ATOM 1357 O O . LEU A 1 180 ? -8.464 2.880 8.894 1.00 93.69 180 LEU A O 1
ATOM 1361 N N . THR A 1 181 ? -7.033 2.680 7.174 1.00 94.88 181 THR A N 1
ATOM 1362 C CA . THR A 1 181 ? -7.993 2.056 6.251 1.00 94.88 181 THR A CA 1
ATOM 1363 C C . THR A 1 181 ? -8.346 0.639 6.706 1.00 94.88 181 THR A C 1
ATOM 1365 O O . THR A 1 181 ? -9.520 0.254 6.674 1.00 94.88 181 THR A O 1
ATOM 1368 N N . PHE A 1 182 ? -7.379 -0.098 7.266 1.00 95.81 182 PHE A N 1
ATOM 1369 C CA . PHE A 1 182 ? -7.598 -1.416 7.870 1.00 95.81 182 PHE A CA 1
ATOM 1370 C C . PHE A 1 182 ? -8.561 -1.314 9.056 1.00 95.81 182 PHE A C 1
ATOM 1372 O O . PHE A 1 182 ? -9.545 -2.057 9.137 1.00 95.81 182 PHE A O 1
ATOM 1379 N N . HIS A 1 183 ? -8.343 -0.347 9.951 1.00 95.12 183 HIS A N 1
ATOM 1380 C CA . HIS A 1 183 ? -9.255 -0.086 11.070 1.00 95.12 183 HIS A CA 1
ATOM 1381 C C . HIS A 1 183 ? -10.641 0.380 10.607 1.00 95.12 183 HIS A C 1
ATOM 1383 O O . HIS A 1 183 ? -11.655 -0.033 11.174 1.00 95.12 183 HIS A O 1
ATOM 1389 N N . GLU A 1 184 ? -10.733 1.222 9.576 1.00 93.50 184 GLU A N 1
ATOM 1390 C CA . GLU A 1 184 ? -12.007 1.654 8.986 1.00 93.50 184 GLU A CA 1
ATOM 1391 C C . GLU A 1 184 ? -12.808 0.469 8.421 1.00 93.50 184 GLU A C 1
ATOM 1393 O O . GLU A 1 184 ? -13.990 0.290 8.751 1.00 93.50 184 GLU A O 1
ATOM 1398 N N . VAL A 1 185 ? -12.164 -0.393 7.633 1.00 95.38 185 VAL A N 1
ATOM 1399 C CA . VAL A 1 185 ? -12.800 -1.588 7.070 1.00 95.38 185 VAL A CA 1
ATOM 1400 C C . VAL A 1 185 ? -13.170 -2.573 8.167 1.00 95.38 185 VAL A C 1
ATOM 1402 O O . VAL A 1 185 ? -14.292 -3.076 8.187 1.00 95.38 185 VAL A O 1
ATOM 1405 N N . ARG A 1 186 ? -12.297 -2.809 9.146 1.00 95.12 186 ARG A N 1
ATOM 1406 C CA . ARG A 1 186 ? -12.592 -3.757 10.221 1.00 95.12 186 ARG A CA 1
ATOM 1407 C C . ARG A 1 186 ? -13.763 -3.317 11.097 1.00 95.12 186 ARG A C 1
ATOM 1409 O O . ARG A 1 186 ? -14.519 -4.178 11.546 1.00 95.12 186 ARG A O 1
ATOM 1416 N N . ARG A 1 187 ? -13.954 -2.012 11.314 1.00 92.19 187 ARG A N 1
ATOM 1417 C CA . ARG A 1 187 ? -15.116 -1.463 12.040 1.00 92.19 187 ARG A CA 1
ATOM 1418 C C . ARG A 1 187 ? -16.423 -1.570 11.255 1.00 92.19 187 ARG A C 1
ATOM 1420 O O . ARG A 1 187 ? -17.488 -1.637 11.862 1.00 92.19 187 ARG A O 1
ATOM 1427 N N . SER A 1 188 ? -16.360 -1.578 9.925 1.00 91.56 188 SER A N 1
ATOM 1428 C CA . SER A 1 188 ? -17.541 -1.498 9.058 1.00 91.56 188 SER A CA 1
ATOM 1429 C C . SER A 1 188 ? -17.897 -2.809 8.344 1.00 91.56 188 SER A C 1
ATOM 1431 O O . SER A 1 188 ? -19.038 -2.956 7.892 1.00 91.56 188 SER A O 1
ATOM 1433 N N . ALA A 1 189 ? -16.975 -3.770 8.269 1.00 94.31 189 ALA A N 1
ATOM 1434 C CA . ALA A 1 189 ? -17.119 -5.047 7.577 1.00 94.31 189 ALA A CA 1
ATOM 1435 C C . ALA A 1 189 ? -16.725 -6.248 8.459 1.00 94.31 189 ALA A C 1
ATOM 1437 O O . ALA A 1 189 ? -16.130 -6.128 9.532 1.00 94.31 189 ALA A O 1
ATOM 1438 N N . HIS A 1 190 ? -17.093 -7.444 7.997 1.00 95.56 190 HIS A N 1
ATOM 1439 C CA . HIS A 1 190 ? -16.739 -8.700 8.656 1.00 95.56 190 HIS A CA 1
ATOM 1440 C C . HIS A 1 190 ? -15.235 -8.994 8.514 1.00 95.56 190 HIS A C 1
ATOM 1442 O O . HIS A 1 190 ? -14.651 -8.684 7.480 1.00 95.56 190 HIS A O 1
ATOM 1448 N N . HIS A 1 191 ? -14.620 -9.659 9.500 1.00 95.12 191 HIS A N 1
ATOM 1449 C CA . HIS A 1 191 ? -13.183 -9.983 9.478 1.00 95.12 191 HIS A CA 1
ATOM 1450 C C . HIS A 1 191 ? -12.763 -10.830 8.264 1.00 95.12 191 HIS A C 1
ATOM 1452 O O . HIS A 1 191 ? -11.632 -10.724 7.808 1.00 95.12 191 HIS A O 1
ATOM 1458 N N . ALA A 1 192 ? -13.686 -11.606 7.685 1.00 96.44 192 ALA A N 1
ATOM 1459 C CA . ALA A 1 192 ? -13.447 -12.351 6.446 1.00 96.44 192 ALA A CA 1
ATOM 1460 C C . ALA A 1 192 ? -13.039 -11.461 5.250 1.00 96.44 192 ALA A C 1
ATOM 1462 O O . ALA A 1 192 ? -12.434 -11.968 4.310 1.00 96.44 192 ALA A O 1
ATOM 1463 N N . ALA A 1 193 ? -13.302 -10.145 5.292 1.00 97.31 193 ALA A N 1
ATOM 1464 C CA . ALA A 1 193 ? -12.786 -9.198 4.301 1.00 97.31 193 ALA A CA 1
ATOM 1465 C C . ALA A 1 193 ? -11.251 -9.242 4.214 1.00 97.31 193 ALA A C 1
ATOM 1467 O O . ALA A 1 193 ? -10.713 -9.085 3.127 1.00 97.31 193 ALA A O 1
ATOM 1468 N N . PHE A 1 194 ? -10.561 -9.536 5.322 1.00 97.50 194 PHE A N 1
ATOM 1469 C CA . PHE A 1 194 ? -9.102 -9.658 5.366 1.00 97.50 194 PHE A CA 1
ATOM 1470 C C . PHE A 1 194 ? -8.591 -10.956 4.727 1.00 97.50 194 PHE A C 1
ATOM 1472 O O . PHE A 1 194 ? -7.507 -10.969 4.161 1.00 97.50 194 PHE A O 1
ATOM 1479 N N . GLY A 1 195 ? -9.388 -12.031 4.739 1.00 97.06 195 GLY A N 1
ATOM 1480 C CA . GLY A 1 195 ? -9.078 -13.244 3.973 1.00 97.06 195 GLY A CA 1
ATOM 1481 C C . GLY A 1 195 ? -9.210 -13.020 2.464 1.00 97.06 195 GLY A C 1
ATOM 1482 O O . GLY A 1 195 ? -8.330 -13.404 1.701 1.00 97.06 195 GLY A O 1
ATOM 1483 N N . ILE A 1 196 ? -10.280 -12.332 2.043 1.00 98.06 196 ILE A N 1
ATOM 1484 C CA . ILE A 1 196 ? -10.489 -11.930 0.640 1.00 98.06 196 ILE A CA 1
ATOM 1485 C C . ILE A 1 196 ? -9.361 -11.007 0.182 1.00 98.06 196 ILE A C 1
ATOM 1487 O O . ILE A 1 196 ? -8.765 -11.233 -0.867 1.00 98.06 196 ILE A O 1
ATOM 1491 N N . PHE A 1 197 ? -9.054 -10.000 0.998 1.00 97.50 197 PHE A N 1
ATOM 1492 C CA . PHE A 1 197 ? -7.920 -9.109 0.818 1.00 97.50 197 PHE A CA 1
ATOM 1493 C C . PHE A 1 197 ? -6.618 -9.887 0.601 1.00 97.50 197 PHE A C 1
ATOM 1495 O O . PHE A 1 197 ? -5.920 -9.595 -0.357 1.00 97.50 197 PHE A O 1
ATOM 1502 N N . GLY A 1 198 ? -6.302 -10.884 1.436 1.00 96.69 198 GLY A N 1
ATOM 1503 C CA . GLY A 1 198 ? -5.041 -11.623 1.339 1.00 96.69 198 GLY A CA 1
ATOM 1504 C C . GLY A 1 198 ? -4.849 -12.283 -0.025 1.00 96.69 198 GLY A C 1
ATOM 1505 O O . GLY A 1 198 ? -3.797 -12.140 -0.644 1.00 96.69 198 GLY A O 1
ATOM 1506 N N . VAL A 1 199 ? -5.898 -12.935 -0.536 1.00 97.50 199 VAL A N 1
ATOM 1507 C CA . VAL A 1 199 ? -5.891 -13.544 -1.877 1.00 97.50 199 VAL A CA 1
ATOM 1508 C C . VAL A 1 199 ? -5.807 -12.471 -2.966 1.00 97.50 199 VAL A C 1
ATOM 1510 O O . VAL A 1 199 ? -4.968 -12.556 -3.861 1.00 97.50 199 VAL A O 1
ATOM 1513 N N . ALA A 1 200 ? -6.645 -11.436 -2.875 1.00 97.88 200 ALA A N 1
ATOM 1514 C CA . ALA A 1 200 ? -6.690 -10.338 -3.836 1.00 97.88 200 ALA A CA 1
ATOM 1515 C C . ALA A 1 200 ? -5.354 -9.579 -3.924 1.00 97.88 200 ALA A C 1
ATOM 1517 O O . ALA A 1 200 ? -4.926 -9.209 -5.015 1.00 97.88 200 ALA A O 1
ATOM 1518 N N . PHE A 1 201 ? -4.682 -9.384 -2.791 1.00 96.69 201 PHE A N 1
ATOM 1519 C CA . PHE A 1 201 ? -3.385 -8.730 -2.671 1.00 96.69 201 PHE A CA 1
ATOM 1520 C C . PHE A 1 201 ? -2.242 -9.616 -3.180 1.00 96.69 201 PHE A C 1
ATOM 1522 O O . PHE A 1 201 ? -1.356 -9.123 -3.869 1.00 96.69 201 PHE A O 1
ATOM 1529 N N . ALA A 1 202 ? -2.274 -10.928 -2.926 1.00 96.75 202 ALA A N 1
ATOM 1530 C CA . ALA A 1 202 ? -1.285 -11.849 -3.490 1.00 96.75 202 ALA A CA 1
ATOM 1531 C C . ALA A 1 202 ? -1.291 -11.821 -5.031 1.00 96.75 202 ALA A C 1
ATOM 1533 O O . ALA A 1 202 ? -0.230 -11.778 -5.652 1.00 96.75 202 ALA A O 1
ATOM 1534 N N . LEU A 1 203 ? -2.477 -11.758 -5.647 1.00 96.12 203 LEU A N 1
ATOM 1535 C CA . LEU A 1 203 ? -2.614 -11.594 -7.099 1.00 96.12 203 LEU A CA 1
ATOM 1536 C C . LEU A 1 203 ? -2.044 -10.255 -7.587 1.00 96.12 203 LEU A C 1
ATOM 1538 O O . LEU A 1 203 ? -1.378 -10.214 -8.617 1.00 96.12 203 LEU A O 1
ATOM 1542 N N . MET A 1 204 ? -2.247 -9.175 -6.830 1.00 94.94 204 MET A N 1
ATOM 1543 C CA . MET A 1 204 ? -1.656 -7.867 -7.129 1.00 94.94 204 MET A CA 1
ATOM 1544 C C . MET A 1 204 ? -0.123 -7.893 -7.080 1.00 94.94 204 MET A C 1
ATOM 1546 O O . MET A 1 204 ? 0.522 -7.295 -7.933 1.00 94.94 204 MET A O 1
ATOM 1550 N N . LEU A 1 205 ? 0.475 -8.616 -6.127 1.00 94.81 205 LEU A N 1
ATOM 1551 C CA . LEU A 1 205 ? 1.931 -8.779 -6.065 1.00 94.81 205 LEU A CA 1
ATOM 1552 C C . LEU A 1 205 ? 2.480 -9.549 -7.273 1.00 94.81 205 LEU A C 1
ATOM 1554 O O . LEU A 1 205 ? 3.539 -9.197 -7.791 1.00 94.81 205 LEU A O 1
ATOM 1558 N N . LEU A 1 206 ? 1.760 -10.573 -7.740 1.00 94.38 206 LEU A N 1
ATOM 1559 C CA . LEU A 1 206 ? 2.119 -11.308 -8.956 1.00 94.38 206 LEU A CA 1
ATOM 1560 C C . LEU A 1 206 ? 1.978 -10.442 -10.210 1.00 94.38 206 LEU A C 1
ATOM 1562 O O . LEU A 1 206 ? 2.863 -10.471 -11.063 1.00 94.38 206 LEU A O 1
ATOM 1566 N N . LEU A 1 207 ? 0.924 -9.623 -10.293 1.00 93.31 207 LEU A N 1
ATOM 1567 C CA . LEU A 1 207 ? 0.798 -8.613 -11.340 1.00 93.31 207 LEU A CA 1
ATOM 1568 C C . LEU A 1 207 ? 2.026 -7.700 -11.353 1.00 93.31 207 LEU A C 1
ATOM 1570 O O . LEU A 1 207 ? 2.618 -7.523 -12.410 1.00 93.31 207 LEU A O 1
ATOM 1574 N N . THR A 1 208 ? 2.459 -7.181 -10.202 1.00 91.00 208 THR A N 1
ATOM 1575 C CA . THR A 1 208 ? 3.668 -6.349 -10.118 1.00 91.00 208 THR A CA 1
ATOM 1576 C C . THR A 1 208 ? 4.891 -7.060 -10.710 1.00 91.00 208 THR A C 1
ATOM 1578 O O . THR A 1 208 ? 5.653 -6.446 -11.454 1.00 91.00 208 THR A O 1
ATOM 1581 N N . VAL A 1 209 ? 5.074 -8.357 -10.440 1.00 91.75 209 VAL A N 1
ATOM 1582 C CA . VAL A 1 209 ? 6.168 -9.137 -11.046 1.00 91.75 209 VAL A CA 1
ATOM 1583 C C . VAL A 1 209 ? 6.036 -9.180 -12.567 1.00 91.75 209 VAL A C 1
ATOM 1585 O O . VAL A 1 209 ? 7.010 -8.889 -13.254 1.00 91.75 209 VAL A O 1
ATOM 1588 N N . VAL A 1 210 ? 4.848 -9.476 -13.097 1.00 91.56 210 VAL A N 1
ATOM 1589 C CA . VAL A 1 210 ? 4.611 -9.509 -14.550 1.00 91.56 210 VAL A CA 1
ATOM 1590 C C . VAL A 1 210 ? 4.867 -8.148 -15.197 1.00 91.56 210 VAL A C 1
ATOM 1592 O O . VAL A 1 210 ? 5.505 -8.087 -16.241 1.00 91.56 210 VAL A O 1
ATOM 1595 N N . LEU A 1 211 ? 4.434 -7.051 -14.572 1.00 87.81 211 LEU A N 1
ATOM 1596 C CA . LEU A 1 211 ? 4.606 -5.705 -15.127 1.00 87.81 211 LEU A CA 1
ATOM 1597 C C . LEU A 1 211 ? 6.074 -5.267 -15.201 1.00 87.81 211 LEU A C 1
ATOM 1599 O O . LEU A 1 211 ? 6.453 -4.577 -16.144 1.00 87.81 211 LEU A O 1
ATOM 1603 N N . TRP A 1 212 ? 6.896 -5.646 -14.218 1.00 86.12 212 TRP A N 1
ATOM 1604 C CA . TRP A 1 212 ? 8.290 -5.195 -14.146 1.00 86.12 212 TRP A CA 1
ATOM 1605 C C . TRP A 1 212 ? 9.305 -6.174 -14.735 1.00 86.12 212 TRP A C 1
ATOM 1607 O O . TRP A 1 212 ? 10.340 -5.736 -15.237 1.00 86.12 212 TRP A O 1
ATOM 1617 N N . MET A 1 213 ? 9.036 -7.477 -14.635 1.00 88.69 213 MET A N 1
ATOM 1618 C CA . MET A 1 213 ? 9.954 -8.541 -15.057 1.00 88.69 213 MET A CA 1
ATOM 1619 C C . MET A 1 213 ? 9.553 -9.198 -16.375 1.00 88.69 213 MET A C 1
ATOM 1621 O O . MET A 1 213 ? 10.344 -9.971 -16.921 1.00 88.69 213 MET A O 1
ATOM 1625 N N . GLY A 1 214 ? 8.329 -8.941 -16.837 1.00 86.94 214 GLY A N 1
ATOM 1626 C CA . GLY A 1 214 ? 7.806 -9.459 -18.088 1.00 86.94 214 GLY A CA 1
ATOM 1627 C C . GLY A 1 214 ? 8.459 -8.814 -19.308 1.00 86.94 214 GLY A C 1
ATOM 1628 O O . GLY A 1 214 ? 8.905 -7.668 -19.262 1.00 86.94 214 GLY A O 1
ATOM 1629 N N . ASP A 1 215 ? 8.489 -9.559 -20.407 1.00 79.75 215 ASP A N 1
ATOM 1630 C CA . ASP A 1 215 ? 8.899 -9.052 -21.712 1.00 79.75 215 ASP A CA 1
ATOM 1631 C C . ASP A 1 215 ? 7.957 -7.938 -22.227 1.00 79.75 215 ASP A C 1
ATOM 1633 O O . ASP A 1 215 ? 6.727 -8.045 -22.168 1.00 79.75 215 ASP A O 1
ATOM 1637 N N . GLY A 1 216 ? 8.534 -6.845 -22.731 1.00 74.38 216 GLY A N 1
ATOM 1638 C CA . GLY A 1 216 ? 7.808 -5.680 -23.245 1.00 74.38 216 GLY A CA 1
ATOM 1639 C C . GLY A 1 216 ? 8.044 -4.357 -22.494 1.00 74.38 216 GLY A C 1
ATOM 1640 O O . GLY A 1 216 ? 8.865 -4.261 -21.579 1.00 74.38 216 GLY A O 1
ATOM 1641 N N . PRO A 1 217 ? 7.347 -3.278 -22.903 1.00 69.88 217 PRO A N 1
ATOM 1642 C CA . PRO A 1 217 ? 7.591 -1.942 -22.371 1.00 69.88 217 PRO A CA 1
ATOM 1643 C C . PRO A 1 217 ? 7.116 -1.818 -20.919 1.00 69.88 217 PRO A C 1
ATOM 1645 O O . PRO A 1 217 ? 5.914 -1.864 -20.639 1.00 69.88 217 PRO A O 1
ATOM 1648 N N . ARG A 1 218 ? 8.067 -1.566 -20.009 1.00 68.19 218 ARG A N 1
ATOM 1649 C CA . ARG A 1 218 ? 7.845 -1.417 -18.556 1.00 68.19 218 ARG A CA 1
ATOM 1650 C C . ARG A 1 218 ? 6.863 -0.301 -18.182 1.00 68.19 218 ARG A C 1
ATOM 1652 O O . ARG A 1 218 ? 6.291 -0.335 -17.100 1.00 68.19 218 ARG A O 1
ATOM 1659 N N . LEU A 1 219 ? 6.665 0.687 -19.057 1.00 69.81 219 LEU A N 1
ATOM 1660 C CA . LEU A 1 219 ? 5.821 1.864 -18.817 1.00 69.81 219 LEU A CA 1
ATOM 1661 C C . LEU A 1 219 ? 4.829 2.131 -19.961 1.00 69.81 219 LEU A C 1
ATOM 1663 O O . LEU A 1 219 ? 4.575 3.273 -20.333 1.00 69.81 219 LEU A O 1
ATOM 1667 N N . GLY A 1 220 ? 4.235 1.079 -20.529 1.00 74.06 220 GLY A N 1
ATOM 1668 C CA . GLY A 1 220 ? 3.125 1.255 -21.470 1.00 74.06 220 GLY A CA 1
ATOM 1669 C C . GLY A 1 220 ? 1.907 1.959 -20.826 1.00 74.06 220 GLY A C 1
ATOM 1670 O O . GLY A 1 220 ? 1.739 1.895 -19.605 1.00 74.06 220 GLY A O 1
ATOM 1671 N N . PRO A 1 221 ? 0.994 2.558 -21.618 1.00 78.88 221 PRO A N 1
ATOM 1672 C CA . PRO A 1 221 ? -0.153 3.327 -21.109 1.00 78.88 221 PRO A CA 1
ATOM 1673 C C . PRO A 1 221 ? -1.016 2.596 -20.071 1.00 78.88 221 PRO A C 1
ATOM 1675 O O . PRO A 1 221 ? -1.490 3.196 -19.110 1.00 78.88 221 PRO A O 1
ATOM 1678 N N . TRP A 1 222 ? -1.189 1.282 -20.226 1.00 80.62 222 TRP A N 1
ATOM 1679 C CA . TRP A 1 222 ? -1.958 0.453 -19.295 1.00 80.62 222 TRP A CA 1
ATOM 1680 C C . TRP A 1 222 ? -1.260 0.251 -17.947 1.00 80.62 222 TRP A C 1
ATOM 1682 O O . TRP A 1 222 ? -1.908 0.301 -16.903 1.00 80.62 222 TRP A O 1
ATOM 1692 N N . VAL A 1 223 ? 0.064 0.065 -17.966 1.00 82.25 223 VAL A N 1
ATOM 1693 C CA . VAL A 1 223 ? 0.891 -0.045 -16.754 1.00 82.25 223 VAL A CA 1
ATOM 1694 C C . VAL A 1 223 ? 0.880 1.281 -16.011 1.00 82.25 223 VAL A C 1
ATOM 1696 O O . VAL A 1 223 ? 0.669 1.320 -14.802 1.00 82.25 223 VAL A O 1
ATOM 1699 N N . LEU A 1 224 ? 1.010 2.379 -16.754 1.00 81.75 224 LEU A N 1
ATOM 1700 C CA . LEU A 1 224 ? 0.898 3.716 -16.202 1.00 81.75 224 LEU A CA 1
ATOM 1701 C C . LEU A 1 224 ? -0.471 3.954 -15.552 1.00 81.75 224 LEU A C 1
ATOM 1703 O O . LEU A 1 224 ? -0.541 4.378 -14.400 1.00 81.75 224 LEU A O 1
ATOM 1707 N N . GLY A 1 225 ? -1.555 3.656 -16.270 1.00 85.69 225 GLY A N 1
ATOM 1708 C CA . GLY A 1 225 ? -2.914 3.803 -15.751 1.00 85.69 225 GLY A CA 1
ATOM 1709 C C . GLY A 1 225 ? -3.125 3.006 -14.462 1.00 85.69 225 GLY A C 1
ATOM 1710 O O . GLY A 1 225 ? -3.723 3.515 -13.516 1.00 85.69 225 GLY A O 1
ATOM 1711 N N . HIS A 1 226 ? -2.562 1.798 -14.388 1.00 89.56 226 HIS A N 1
ATOM 1712 C CA . HIS A 1 226 ? -2.553 0.987 -13.176 1.00 89.56 226 HIS A CA 1
ATOM 1713 C C . HIS A 1 226 ? -1.781 1.653 -12.024 1.00 89.56 226 HIS A C 1
ATOM 1715 O O . HIS A 1 226 ? -2.349 1.830 -10.946 1.00 89.56 226 HIS A O 1
ATOM 1721 N N . LEU A 1 227 ? -0.527 2.067 -12.245 1.00 88.38 227 LEU A N 1
ATOM 1722 C CA . LEU A 1 227 ? 0.318 2.680 -11.210 1.00 88.38 227 LEU A CA 1
ATOM 1723 C C . LEU A 1 227 ? -0.279 3.993 -10.684 1.00 88.38 227 LEU A C 1
ATOM 1725 O O . LEU A 1 227 ? -0.346 4.204 -9.473 1.00 88.38 227 LEU A O 1
ATOM 1729 N N . VAL A 1 228 ? -0.762 4.860 -11.580 1.00 87.94 228 VAL A N 1
ATOM 1730 C CA . VAL A 1 228 ? -1.410 6.130 -11.219 1.00 87.94 228 VAL A CA 1
ATOM 1731 C C . VAL A 1 228 ? -2.735 5.880 -10.510 1.00 87.94 228 VAL A C 1
ATOM 1733 O O . VAL A 1 228 ? -2.989 6.494 -9.476 1.00 87.94 228 VAL A O 1
ATOM 1736 N N . GLY A 1 229 ? -3.563 4.964 -11.019 1.00 92.25 229 GLY A N 1
ATOM 1737 C CA . GLY A 1 229 ? -4.844 4.610 -10.410 1.00 92.25 229 GLY A CA 1
ATOM 1738 C C . GLY A 1 229 ? -4.682 4.069 -8.990 1.00 92.25 229 GLY A C 1
ATOM 1739 O O . GLY A 1 229 ? -5.363 4.537 -8.076 1.00 92.25 229 GLY A O 1
ATOM 1740 N N . GLN A 1 230 ? -3.732 3.151 -8.783 1.00 93.38 230 GLN A N 1
ATOM 1741 C CA . GLN A 1 230 ? -3.415 2.613 -7.459 1.00 93.38 230 GLN A CA 1
ATOM 1742 C C . GLN A 1 230 ? -2.845 3.678 -6.519 1.00 93.38 230 GLN A C 1
ATOM 1744 O O . GLN A 1 230 ? -3.281 3.794 -5.369 1.00 93.38 230 GLN A O 1
ATOM 1749 N N . ALA A 1 231 ? -1.916 4.508 -7.007 1.00 92.00 231 ALA A N 1
ATOM 1750 C CA . ALA A 1 231 ? -1.324 5.575 -6.211 1.00 92.00 231 ALA A CA 1
ATOM 1751 C C . ALA A 1 231 ? -2.355 6.631 -5.786 1.00 92.00 231 ALA A C 1
ATOM 1753 O O . ALA A 1 231 ? -2.396 7.006 -4.611 1.00 92.00 231 ALA A O 1
ATOM 1754 N N . LEU A 1 232 ? -3.210 7.084 -6.708 1.00 93.44 232 LEU A N 1
ATOM 1755 C CA . LEU A 1 232 ? -4.279 8.046 -6.424 1.00 93.44 232 LEU A CA 1
ATOM 1756 C C . LEU A 1 232 ? -5.298 7.469 -5.443 1.00 93.44 232 LEU A C 1
ATOM 1758 O O . LEU A 1 232 ? -5.669 8.143 -4.478 1.00 93.44 232 LEU A O 1
ATOM 1762 N N . PHE A 1 233 ? -5.733 6.225 -5.655 1.00 96.06 233 PHE A N 1
ATOM 1763 C CA . PHE A 1 233 ? -6.692 5.573 -4.771 1.00 96.06 233 PHE A CA 1
ATOM 1764 C C . PHE A 1 233 ? -6.157 5.457 -3.342 1.00 96.06 233 PHE A C 1
ATOM 1766 O O . PHE A 1 233 ? -6.790 5.957 -2.412 1.00 96.06 233 PHE A O 1
ATOM 1773 N N . THR A 1 234 ? -4.963 4.888 -3.177 1.00 95.06 234 THR A N 1
ATOM 1774 C CA . THR A 1 234 ? -4.325 4.744 -1.864 1.00 95.06 234 THR A CA 1
ATOM 1775 C C . THR A 1 234 ? -4.188 6.099 -1.174 1.00 95.06 234 THR A C 1
ATOM 1777 O O . THR A 1 234 ? -4.677 6.301 -0.061 1.00 95.06 234 THR A O 1
ATOM 1780 N N . THR A 1 235 ? -3.592 7.077 -1.861 1.00 93.69 235 THR A N 1
ATOM 1781 C CA . THR A 1 235 ? -3.347 8.413 -1.297 1.00 93.69 235 THR A CA 1
ATOM 1782 C C . THR A 1 235 ? -4.647 9.089 -0.874 1.00 93.69 235 THR A C 1
ATOM 1784 O O . THR A 1 235 ? -4.736 9.633 0.227 1.00 93.69 235 THR A O 1
ATOM 1787 N N . SER A 1 236 ? -5.678 9.033 -1.722 1.00 95.06 236 SER A N 1
ATOM 1788 C CA . SER A 1 236 ? -6.976 9.647 -1.436 1.00 95.06 236 SER A CA 1
ATOM 1789 C C . SER A 1 236 ? -7.698 8.992 -0.258 1.00 95.06 236 SER A C 1
ATOM 1791 O O . SER A 1 236 ? -8.308 9.711 0.540 1.00 95.06 236 SER A O 1
ATOM 1793 N N . TRP A 1 237 ? -7.599 7.667 -0.084 1.00 95.62 237 TRP A N 1
ATOM 1794 C CA . TRP A 1 237 ? -8.207 6.997 1.066 1.00 95.62 237 TRP A CA 1
ATOM 1795 C C . TRP A 1 237 ? -7.481 7.356 2.361 1.00 95.62 237 TRP A C 1
ATOM 1797 O O . TRP A 1 237 ? -8.141 7.765 3.314 1.00 95.62 237 TRP A O 1
ATOM 1807 N N . HIS A 1 238 ? -6.145 7.326 2.395 1.00 93.25 238 HIS A N 1
ATOM 1808 C CA . HIS A 1 238 ? -5.397 7.755 3.583 1.00 93.25 238 HIS A CA 1
ATOM 1809 C C . HIS A 1 238 ? -5.641 9.234 3.920 1.00 93.25 238 HIS A C 1
ATOM 1811 O O . HIS A 1 238 ? -5.841 9.563 5.090 1.00 93.25 238 HIS A O 1
ATOM 1817 N N . LEU A 1 239 ? -5.713 10.124 2.920 1.00 91.62 239 LEU A N 1
ATOM 1818 C CA . LEU A 1 239 ? -6.099 11.527 3.125 1.00 91.62 239 LEU A CA 1
ATOM 1819 C C . LEU A 1 239 ? -7.506 11.635 3.719 1.00 91.62 239 LEU A C 1
ATOM 1821 O O . LEU A 1 239 ? -7.718 12.356 4.691 1.00 91.62 239 LEU A O 1
ATOM 1825 N N . GLY A 1 240 ? -8.469 10.901 3.161 1.00 91.56 240 GLY A N 1
ATOM 1826 C CA . GLY A 1 240 ? -9.840 10.877 3.657 1.00 91.56 240 GLY A CA 1
ATOM 1827 C C . GLY A 1 240 ? -9.927 10.334 5.084 1.00 91.56 240 GLY A C 1
ATOM 1828 O O . GLY A 1 240 ? -10.664 10.884 5.898 1.00 91.56 240 GLY A O 1
ATOM 1829 N N . ALA A 1 241 ? -9.159 9.290 5.399 1.00 90.44 241 ALA A N 1
ATOM 1830 C CA . ALA A 1 241 ? -9.083 8.705 6.730 1.00 90.44 241 ALA A CA 1
ATOM 1831 C C . ALA A 1 241 ? -8.526 9.716 7.740 1.00 90.44 241 ALA A C 1
ATOM 1833 O O . ALA A 1 241 ? -9.171 9.951 8.753 1.00 90.44 241 ALA A O 1
ATOM 1834 N N . LEU A 1 242 ? -7.414 10.391 7.422 1.00 87.69 242 LEU A N 1
ATOM 1835 C CA . LEU A 1 242 ? -6.831 11.437 8.270 1.00 87.69 242 LEU A CA 1
ATOM 1836 C C . LEU A 1 242 ? -7.783 12.611 8.510 1.00 87.69 242 LEU A C 1
ATOM 1838 O O . LEU A 1 242 ? -7.880 13.106 9.625 1.00 87.69 242 LEU A O 1
ATOM 1842 N N . ARG A 1 243 ? -8.497 13.058 7.474 1.00 86.62 243 ARG A N 1
ATOM 1843 C CA . ARG A 1 243 ? -9.416 14.203 7.562 1.00 86.62 243 ARG A CA 1
ATOM 1844 C C . ARG A 1 243 ? -10.659 13.940 8.401 1.00 86.62 243 ARG A C 1
ATOM 1846 O O . ARG A 1 243 ? -11.256 14.885 8.902 1.00 86.62 243 ARG A O 1
ATOM 1853 N N . ARG A 1 244 ? -11.099 12.684 8.463 1.00 84.88 244 ARG A N 1
ATOM 1854 C CA . ARG A 1 244 ? -12.283 12.273 9.228 1.00 84.88 244 ARG A CA 1
ATOM 1855 C C . ARG A 1 244 ? -11.982 12.059 10.708 1.00 84.88 244 ARG A C 1
ATOM 1857 O O . ARG A 1 244 ? -12.913 11.825 11.470 1.00 84.88 244 ARG A O 1
ATOM 1864 N N . GLU A 1 245 ? -10.716 12.125 11.102 1.00 75.50 245 GLU A N 1
ATOM 1865 C CA . GLU A 1 245 ? -10.334 12.161 12.505 1.00 75.50 245 GLU A CA 1
ATOM 1866 C C . GLU A 1 245 ? -10.586 13.569 13.061 1.00 75.50 245 GLU A C 1
ATOM 1868 O O . GLU A 1 245 ? -10.032 14.542 12.558 1.00 75.50 245 GLU A O 1
ATOM 1873 N N . GLU A 1 246 ? -11.463 13.676 14.064 1.00 56.72 246 GLU A N 1
ATOM 1874 C CA . GLU A 1 246 ? -12.031 14.939 14.580 1.00 56.72 246 GLU A CA 1
ATOM 1875 C C . GLU A 1 246 ? -11.014 15.873 15.263 1.00 56.72 246 GLU A C 1
ATOM 1877 O O . GLU A 1 246 ? -11.306 17.050 15.483 1.00 56.72 246 GLU A O 1
ATOM 1882 N N . ASP A 1 247 ? -9.793 15.409 15.533 1.00 53.56 247 ASP A N 1
ATOM 1883 C CA . ASP A 1 247 ? -8.759 16.261 16.113 1.00 53.56 247 ASP A CA 1
ATOM 1884 C C . ASP A 1 247 ? -8.109 17.143 15.052 1.00 53.56 247 ASP A C 1
ATOM 1886 O O . ASP A 1 247 ? -7.382 16.679 14.170 1.00 53.56 247 ASP A O 1
ATOM 1890 N N . SER A 1 248 ? -8.373 18.445 15.184 1.00 44.16 248 SER A N 1
ATOM 1891 C CA . SER A 1 248 ? -7.910 19.501 14.290 1.00 44.16 248 SER A CA 1
ATOM 1892 C C . SER A 1 248 ? -6.452 19.326 13.849 1.00 44.16 248 SER A C 1
ATOM 1894 O O . SER A 1 248 ? -5.575 18.972 14.633 1.00 44.16 248 SER A O 1
ATOM 1896 N N . ILE A 1 249 ? -6.167 19.712 12.606 1.00 47.50 249 ILE A N 1
ATOM 1897 C CA . ILE A 1 249 ? -4.817 19.834 12.027 1.00 47.50 249 ILE A CA 1
ATOM 1898 C C . ILE A 1 249 ? -3.830 20.584 12.961 1.00 47.50 249 ILE A C 1
ATOM 1900 O O . ILE A 1 249 ? -2.625 20.356 12.889 1.00 47.50 249 ILE A O 1
ATOM 1904 N N . ARG A 1 250 ? -4.320 21.419 13.898 1.00 44.41 250 ARG A N 1
ATOM 1905 C CA . ARG A 1 250 ? -3.516 22.090 14.940 1.00 44.41 250 ARG A CA 1
ATOM 1906 C C . ARG A 1 250 ? -2.972 21.154 16.030 1.00 44.41 250 ARG A C 1
ATOM 1908 O O . ARG A 1 250 ? -1.908 21.438 16.567 1.00 44.41 250 ARG A O 1
ATOM 1915 N N . ALA A 1 251 ? -3.642 20.043 16.338 1.00 49.25 251 ALA A N 1
ATOM 1916 C CA . ALA A 1 251 ? -3.171 19.037 17.299 1.00 49.25 251 ALA A CA 1
ATOM 1917 C C . ALA A 1 251 ? -2.063 18.132 16.722 1.00 49.25 251 ALA A C 1
ATOM 1919 O O . ALA A 1 251 ? -1.427 17.367 17.443 1.00 49.25 251 ALA A O 1
ATOM 1920 N N . TYR A 1 252 ? -1.818 18.220 15.412 1.00 56.00 252 TYR A N 1
ATOM 1921 C CA . TYR A 1 252 ? -1.010 17.267 14.654 1.00 56.00 252 TYR A CA 1
ATOM 1922 C C . TYR A 1 252 ? 0.511 17.550 14.694 1.00 56.00 252 TYR A C 1
ATOM 1924 O O . TYR A 1 252 ? 1.312 16.745 14.210 1.00 56.00 252 TYR A O 1
ATOM 1932 N N . GLY A 1 253 ? 0.923 18.661 15.321 1.00 60.94 253 GLY A N 1
ATOM 1933 C CA . GLY A 1 253 ? 2.317 18.978 15.658 1.00 60.94 253 GLY A CA 1
ATOM 1934 C C . GLY A 1 253 ? 3.322 18.793 14.510 1.00 60.94 253 GLY A C 1
ATOM 1935 O O . GLY A 1 253 ? 3.007 18.968 13.334 1.00 60.94 253 GLY A O 1
ATOM 1936 N N . TRP A 1 254 ? 4.553 18.395 14.848 1.00 56.91 254 TRP A N 1
ATOM 1937 C CA . TRP A 1 254 ? 5.625 18.151 13.872 1.00 56.91 254 TRP A CA 1
ATOM 1938 C C . TRP A 1 254 ? 5.344 16.967 12.929 1.00 56.91 254 TRP A C 1
ATOM 1940 O O . TRP A 1 254 ? 5.879 16.919 11.827 1.00 56.91 254 TRP A O 1
ATOM 1950 N N . ARG A 1 255 ? 4.472 16.023 13.315 1.00 58.81 255 ARG A N 1
ATOM 1951 C CA . ARG A 1 255 ? 4.103 14.859 12.484 1.00 58.81 255 ARG A CA 1
ATOM 1952 C C . ARG A 1 255 ? 3.328 15.281 11.229 1.00 58.81 255 ARG A C 1
ATOM 1954 O O . ARG A 1 255 ? 3.382 14.597 10.211 1.00 58.81 255 ARG A O 1
ATOM 1961 N N . GLY A 1 256 ? 2.668 16.439 11.270 1.00 61.25 256 GLY A N 1
ATOM 1962 C CA . GLY A 1 256 ? 1.964 17.035 10.126 1.00 61.25 256 GLY A CA 1
ATOM 1963 C C . GLY A 1 256 ? 2.904 17.681 9.125 1.00 61.25 256 GLY A C 1
ATOM 1964 O O . GLY A 1 256 ? 2.542 17.832 7.963 1.00 61.25 256 GLY A O 1
ATOM 1965 N N . LEU A 1 257 ? 4.132 17.986 9.556 1.00 62.91 257 LEU A N 1
ATOM 1966 C CA . LEU A 1 257 ? 5.181 18.513 8.695 1.00 62.91 257 LEU A CA 1
ATOM 1967 C C . LEU A 1 257 ? 5.729 17.453 7.746 1.00 62.91 257 LEU A C 1
ATOM 1969 O O . LEU A 1 257 ? 6.400 17.830 6.804 1.00 62.91 257 LEU A O 1
ATOM 1973 N N . LEU A 1 258 ? 5.433 16.161 7.918 1.00 65.62 258 LEU A N 1
ATOM 1974 C CA . LEU A 1 258 ? 5.966 15.111 7.042 1.00 65.62 258 LEU A CA 1
ATOM 1975 C C . LEU A 1 258 ? 5.439 15.185 5.617 1.00 65.62 258 LEU A C 1
ATOM 1977 O O . LEU A 1 258 ? 6.180 14.876 4.694 1.00 65.62 258 LEU A O 1
ATOM 1981 N N . ILE A 1 259 ? 4.188 15.608 5.425 1.00 64.50 259 ILE A N 1
ATOM 1982 C CA . ILE A 1 259 ? 3.631 15.776 4.079 1.00 64.50 259 ILE A CA 1
ATOM 1983 C C . ILE A 1 259 ? 4.283 16.994 3.401 1.00 64.50 259 ILE A C 1
ATOM 1985 O O . ILE A 1 259 ? 4.879 16.806 2.344 1.00 64.50 259 ILE A O 1
ATOM 1989 N N . PRO A 1 260 ? 4.292 18.205 4.003 1.00 62.66 260 PRO A N 1
ATOM 1990 C CA . PRO A 1 260 ? 5.060 19.332 3.479 1.00 62.66 260 PRO A CA 1
ATOM 1991 C C . PRO A 1 260 ? 6.551 19.028 3.313 1.00 62.66 260 PRO A C 1
ATOM 1993 O O . PRO A 1 260 ? 7.112 19.367 2.286 1.00 62.66 260 PRO A O 1
ATOM 1996 N N . ALA A 1 261 ? 7.197 18.362 4.271 1.00 67.06 261 ALA A N 1
ATOM 1997 C CA . ALA A 1 261 ? 8.618 18.033 4.218 1.00 67.06 261 ALA A CA 1
ATOM 1998 C C . ALA A 1 261 ? 8.923 17.001 3.135 1.00 67.06 261 ALA A C 1
ATOM 2000 O O . ALA A 1 261 ? 9.947 17.126 2.485 1.00 67.06 261 ALA A O 1
ATOM 2001 N N . ALA A 1 262 ? 8.050 16.023 2.891 1.00 65.75 262 ALA A N 1
ATOM 2002 C CA . ALA A 1 262 ? 8.204 15.098 1.773 1.00 65.75 262 ALA A CA 1
ATOM 2003 C C . ALA A 1 262 ? 7.941 15.775 0.426 1.00 65.75 262 ALA A C 1
ATOM 2005 O O . ALA A 1 262 ? 8.650 15.497 -0.531 1.00 65.75 262 ALA A O 1
ATOM 2006 N N . VAL A 1 263 ? 6.981 16.702 0.351 1.00 64.44 263 VAL A N 1
ATOM 2007 C CA . VAL A 1 263 ? 6.771 17.545 -0.838 1.00 64.44 263 VAL A CA 1
ATOM 2008 C C . VAL A 1 263 ? 8.001 18.419 -1.090 1.00 64.44 263 VAL A C 1
ATOM 2010 O O . VAL A 1 263 ? 8.492 18.456 -2.210 1.00 64.44 263 VAL A O 1
ATOM 2013 N N . ILE A 1 264 ? 8.535 19.074 -0.056 1.00 65.50 264 ILE A N 1
ATOM 2014 C CA . ILE A 1 264 ? 9.730 19.925 -0.125 1.00 65.50 264 ILE A CA 1
ATOM 2015 C C . ILE A 1 264 ? 10.962 19.090 -0.459 1.00 65.50 264 ILE A C 1
ATOM 2017 O O . ILE A 1 264 ? 11.745 19.494 -1.304 1.00 65.50 264 ILE A O 1
ATOM 2021 N N . TYR A 1 265 ? 11.132 17.923 0.158 1.00 66.81 265 TYR A N 1
ATOM 2022 C CA . TYR A 1 265 ? 12.240 17.014 -0.114 1.00 66.81 265 TYR A CA 1
ATOM 2023 C C . TYR A 1 265 ? 12.153 16.442 -1.529 1.00 66.81 265 TYR A C 1
ATOM 2025 O O . TYR A 1 265 ? 13.158 16.412 -2.220 1.00 66.81 265 TYR A O 1
ATOM 2033 N N . GLY A 1 266 ? 10.963 16.049 -1.989 1.00 61.88 266 GLY A N 1
ATOM 2034 C CA . GLY A 1 266 ? 10.722 15.613 -3.365 1.00 61.88 266 GLY A CA 1
ATOM 2035 C C . GLY A 1 266 ? 10.971 16.718 -4.380 1.00 61.88 266 GLY A C 1
ATOM 2036 O O . GLY A 1 266 ? 11.629 16.498 -5.387 1.00 61.88 266 GLY A O 1
ATOM 2037 N N . ALA A 1 267 ? 10.498 17.929 -4.094 1.00 60.62 267 ALA A N 1
ATOM 2038 C CA . ALA A 1 267 ? 10.795 19.098 -4.908 1.00 60.62 267 ALA A CA 1
ATOM 2039 C C . ALA A 1 267 ? 12.302 19.386 -4.913 1.00 60.62 267 ALA A C 1
ATOM 2041 O O . ALA A 1 267 ? 12.871 19.586 -5.976 1.00 60.62 267 ALA A O 1
ATOM 2042 N N . HIS A 1 268 ? 12.968 19.324 -3.760 1.00 63.25 268 HIS A N 1
ATOM 2043 C CA . HIS A 1 268 ? 14.406 19.533 -3.633 1.00 63.25 268 HIS A CA 1
ATOM 2044 C C . HIS A 1 268 ? 15.209 18.483 -4.407 1.00 63.25 268 HIS A C 1
ATOM 2046 O O . HIS A 1 268 ? 16.077 18.861 -5.178 1.00 63.25 268 HIS A O 1
ATOM 2052 N N . THR A 1 269 ? 14.921 17.185 -4.265 1.00 59.16 269 THR A N 1
ATOM 2053 C CA . THR A 1 269 ? 15.643 16.118 -4.984 1.00 59.16 269 THR A CA 1
ATOM 2054 C C . THR A 1 269 ? 15.453 16.200 -6.496 1.00 59.16 269 THR A C 1
ATOM 2056 O O . THR A 1 269 ? 16.381 15.916 -7.250 1.00 59.16 269 THR A O 1
ATOM 2059 N N . VAL A 1 270 ? 14.287 16.650 -6.967 1.00 54.38 270 VAL A N 1
ATOM 2060 C CA . VAL A 1 270 ? 14.096 16.989 -8.384 1.00 54.38 270 VAL A CA 1
ATOM 2061 C C . VAL A 1 270 ? 14.933 18.209 -8.764 1.00 54.38 270 VAL A C 1
ATOM 2063 O O . VAL A 1 270 ? 15.637 18.170 -9.774 1.00 54.38 270 VAL A O 1
ATOM 2066 N N . MET A 1 271 ? 14.853 19.286 -7.981 1.00 52.47 271 MET A N 1
ATOM 2067 C CA . MET A 1 271 ? 15.468 20.580 -8.287 1.00 52.47 271 MET A CA 1
ATOM 2068 C C . MET A 1 271 ? 16.995 20.556 -8.221 1.00 52.47 271 MET A C 1
ATOM 2070 O O . MET A 1 271 ? 17.633 21.255 -9.000 1.00 52.47 271 MET A O 1
ATOM 2074 N N . THR A 1 272 ? 17.606 19.752 -7.348 1.00 56.31 272 THR A N 1
ATOM 2075 C CA . THR A 1 272 ? 19.071 19.667 -7.258 1.00 56.31 272 THR A CA 1
ATOM 2076 C C . THR A 1 272 ? 19.682 18.740 -8.296 1.00 56.31 272 THR A C 1
ATOM 2078 O O . THR A 1 272 ? 20.892 18.768 -8.488 1.00 56.31 272 THR A O 1
ATOM 2081 N N . GLY A 1 273 ? 18.874 17.938 -9.000 1.00 51.25 273 GLY A N 1
ATOM 2082 C CA . GLY A 1 273 ? 19.380 17.030 -10.032 1.00 51.25 273 GLY A CA 1
ATOM 2083 C C . GLY A 1 273 ? 20.288 15.932 -9.478 1.00 51.25 273 GLY A C 1
ATOM 2084 O O . GLY A 1 273 ? 20.885 15.195 -10.266 1.00 51.25 273 GLY A O 1
ATOM 2085 N N . ASP A 1 274 ? 20.365 15.794 -8.149 1.00 48.84 274 ASP A N 1
ATOM 2086 C CA . ASP A 1 274 ? 21.039 14.678 -7.511 1.00 48.84 274 ASP A CA 1
ATOM 2087 C C . ASP A 1 274 ? 20.379 13.406 -8.029 1.00 48.84 274 ASP A C 1
ATOM 2089 O O . ASP A 1 274 ? 19.206 13.116 -7.768 1.00 48.84 274 ASP A O 1
ATOM 2093 N N . ARG A 1 275 ? 21.143 12.650 -8.821 1.00 50.25 275 ARG A N 1
ATOM 2094 C CA . ARG A 1 275 ? 20.831 11.273 -9.192 1.00 50.25 275 ARG A CA 1
ATOM 2095 C C . ARG A 1 275 ? 20.918 10.437 -7.918 1.00 50.25 275 ARG A C 1
ATOM 2097 O O . ARG A 1 275 ? 21.844 9.654 -7.754 1.00 50.25 275 ARG A O 1
ATOM 2104 N N . MET A 1 276 ? 19.970 10.609 -7.000 1.00 46.75 276 MET A N 1
ATOM 2105 C CA . MET A 1 276 ? 19.649 9.514 -6.104 1.00 46.75 276 MET A CA 1
ATOM 2106 C C . MET A 1 276 ? 19.219 8.375 -7.012 1.00 46.75 276 MET A C 1
ATOM 2108 O O . MET A 1 276 ? 18.252 8.512 -7.768 1.00 46.75 276 MET A O 1
ATOM 2112 N N . ASP A 1 277 ? 20.001 7.302 -6.973 1.00 55.56 277 ASP A N 1
ATOM 2113 C CA . ASP A 1 277 ? 19.662 6.038 -7.598 1.00 55.56 277 ASP A CA 1
ATOM 2114 C C . ASP A 1 277 ? 18.207 5.714 -7.227 1.00 55.56 277 ASP A C 1
ATOM 2116 O O . ASP A 1 277 ? 17.789 5.887 -6.072 1.00 55.56 277 ASP A O 1
ATOM 2120 N N . ASP A 1 278 ? 17.393 5.334 -8.206 1.00 61.12 278 ASP A N 1
ATOM 2121 C CA . ASP A 1 278 ? 15.938 5.230 -8.074 1.00 61.12 278 ASP A CA 1
ATOM 2122 C C . ASP A 1 278 ? 15.511 4.241 -6.983 1.00 61.12 278 ASP A C 1
ATOM 2124 O O . ASP A 1 278 ? 14.408 4.330 -6.442 1.00 61.12 278 ASP A O 1
ATOM 2128 N N . GLN A 1 279 ? 16.416 3.343 -6.600 1.00 71.81 279 GLN A N 1
ATOM 2129 C CA . GLN A 1 279 ? 16.232 2.395 -5.510 1.00 71.81 279 GLN A CA 1
ATOM 2130 C C . GLN A 1 279 ? 16.657 2.949 -4.141 1.00 71.81 279 GLN A C 1
ATOM 2132 O O . GLN A 1 279 ? 16.120 2.524 -3.121 1.00 71.81 279 GLN A O 1
ATOM 2137 N N . GLU A 1 280 ? 17.592 3.896 -4.068 1.00 71.25 280 GLU A N 1
ATOM 2138 C CA . GLU A 1 280 ? 18.192 4.313 -2.799 1.00 71.25 280 GLU A CA 1
ATOM 2139 C C . GLU A 1 280 ? 17.233 5.146 -1.940 1.00 71.25 280 GLU A C 1
ATOM 2141 O O . GLU A 1 280 ? 17.014 4.826 -0.769 1.00 71.25 280 GLU A O 1
ATOM 2146 N N . TRP A 1 281 ? 16.617 6.189 -2.505 1.00 74.44 281 TRP A N 1
ATOM 2147 C CA . TRP A 1 281 ? 15.631 6.999 -1.775 1.00 74.44 281 TRP A CA 1
ATOM 2148 C C . TRP A 1 281 ? 14.431 6.142 -1.347 1.00 74.44 281 TRP A C 1
ATOM 2150 O O . TRP A 1 281 ? 13.932 6.275 -0.228 1.00 74.44 281 TRP A O 1
ATOM 2160 N N . TYR A 1 282 ? 14.021 5.217 -2.217 1.00 78.94 282 TYR A N 1
ATOM 2161 C CA . TYR A 1 282 ? 12.931 4.288 -1.980 1.00 78.94 282 TYR A CA 1
ATOM 2162 C C . TYR A 1 282 ? 13.230 3.376 -0.783 1.00 78.94 282 TYR A C 1
ATOM 2164 O O . TYR A 1 282 ? 12.411 3.260 0.128 1.00 78.94 282 TYR A O 1
ATOM 2172 N N . LEU A 1 283 ? 14.421 2.765 -0.743 1.00 80.69 283 LEU A N 1
ATOM 2173 C CA . LEU A 1 283 ? 14.843 1.886 0.352 1.00 80.69 283 LEU A CA 1
ATOM 2174 C C . LEU A 1 283 ? 15.055 2.659 1.662 1.00 80.69 283 LEU A C 1
ATOM 2176 O O . LEU A 1 283 ? 14.715 2.158 2.735 1.00 80.69 283 LEU A O 1
ATOM 2180 N N . ARG A 1 284 ? 15.546 3.903 1.595 1.00 78.31 284 ARG A N 1
ATOM 2181 C CA . ARG A 1 284 ? 15.633 4.794 2.764 1.00 78.31 284 ARG A CA 1
ATOM 2182 C C . ARG A 1 284 ? 14.247 5.121 3.322 1.00 78.31 284 ARG A C 1
ATOM 2184 O O . ARG A 1 284 ? 14.064 5.096 4.533 1.00 78.31 284 ARG A O 1
ATOM 2191 N N . PHE A 1 285 ? 13.256 5.374 2.467 1.00 80.75 285 PHE A N 1
ATOM 2192 C CA . PHE A 1 285 ? 11.878 5.590 2.912 1.00 80.75 285 PHE A CA 1
ATOM 2193 C C . PHE A 1 285 ? 11.255 4.293 3.456 1.00 80.75 285 PHE A C 1
ATOM 2195 O O . PHE A 1 285 ? 10.535 4.315 4.456 1.00 80.75 285 PHE A O 1
ATOM 2202 N N . LEU A 1 286 ? 11.601 3.143 2.864 1.00 82.69 286 LEU A N 1
ATOM 2203 C CA . LEU A 1 286 ? 11.177 1.818 3.320 1.00 82.69 286 LEU A CA 1
ATOM 2204 C C . LEU A 1 286 ? 11.623 1.514 4.760 1.00 82.69 286 LEU A C 1
ATOM 2206 O O . LEU A 1 286 ? 10.909 0.817 5.481 1.00 82.69 286 LEU A O 1
ATOM 2210 N N . PHE A 1 287 ? 12.744 2.083 5.218 1.00 83.31 287 PHE A N 1
ATOM 2211 C CA . PHE A 1 287 ? 13.210 1.964 6.605 1.00 83.31 287 PHE A CA 1
ATOM 2212 C C . PHE A 1 287 ? 12.168 2.433 7.634 1.00 83.31 287 PHE A C 1
ATOM 2214 O O . PHE A 1 287 ? 12.061 1.846 8.715 1.00 83.31 287 PHE A O 1
ATOM 2221 N N . LEU A 1 288 ? 11.348 3.439 7.298 1.00 85.12 288 LEU A N 1
ATOM 2222 C CA . LEU A 1 288 ? 10.262 3.879 8.176 1.00 85.12 288 LEU A CA 1
ATOM 2223 C C . LEU A 1 288 ? 9.295 2.726 8.478 1.00 85.12 288 LEU A C 1
ATOM 2225 O O . LEU A 1 288 ? 8.897 2.535 9.624 1.00 85.12 288 LEU A O 1
ATOM 2229 N N . TYR A 1 289 ? 8.974 1.922 7.465 1.00 86.12 289 TYR A N 1
ATOM 2230 C CA . TYR A 1 289 ? 8.054 0.788 7.563 1.00 86.12 289 TYR A CA 1
ATOM 2231 C C . TYR A 1 289 ? 8.712 -0.467 8.127 1.00 86.12 289 TYR A C 1
ATOM 2233 O O . TYR A 1 289 ? 8.095 -1.175 8.915 1.00 86.12 289 TYR A O 1
ATOM 2241 N N . GLY A 1 290 ? 9.968 -0.732 7.768 1.00 84.31 290 GLY A N 1
ATOM 2242 C CA . GLY A 1 290 ? 10.703 -1.887 8.282 1.00 84.31 290 GLY A CA 1
ATOM 2243 C C . GLY A 1 290 ? 11.055 -1.772 9.767 1.00 84.31 290 GLY A C 1
ATOM 2244 O O . GLY A 1 290 ? 11.080 -2.781 10.466 1.00 84.31 290 GLY A O 1
ATOM 2245 N N . PHE A 1 291 ? 11.301 -0.555 10.264 1.00 85.38 291 PHE A N 1
ATOM 2246 C CA . PHE A 1 291 ? 11.876 -0.359 11.597 1.00 85.38 291 PHE A CA 1
ATOM 2247 C C . PHE A 1 291 ? 11.145 0.678 12.452 1.00 85.38 291 PHE A C 1
ATOM 2249 O O . PHE A 1 291 ? 10.679 0.354 13.545 1.00 85.38 291 PHE A O 1
ATOM 2256 N N . VAL A 1 292 ? 11.021 1.921 11.975 1.00 87.31 292 VAL A N 1
ATOM 2257 C CA . VAL A 1 292 ? 10.565 3.050 12.808 1.00 87.31 292 VAL A CA 1
ATOM 2258 C C . VAL A 1 292 ? 9.127 2.863 13.295 1.00 87.31 292 VAL A C 1
ATOM 2260 O O . VAL A 1 292 ? 8.854 2.993 14.489 1.00 87.31 292 VAL A O 1
ATOM 2263 N N . PHE A 1 293 ? 8.211 2.524 12.391 1.00 88.88 293 PHE A N 1
ATOM 2264 C CA . PHE A 1 293 ? 6.806 2.296 12.713 1.00 88.88 293 PHE A CA 1
ATOM 2265 C C . PHE A 1 293 ? 6.592 1.074 13.616 1.00 88.88 293 PHE A C 1
ATOM 2267 O O . PHE A 1 293 ? 5.928 1.226 14.647 1.00 88.88 293 PHE A O 1
ATOM 2274 N N . PRO A 1 294 ? 7.180 -0.103 13.322 1.00 89.31 294 PRO A N 1
ATOM 2275 C CA . PRO A 1 294 ? 7.168 -1.234 14.245 1.00 89.31 294 PRO A CA 1
ATOM 2276 C C . PRO A 1 294 ? 7.679 -0.893 15.643 1.00 89.31 294 PRO A C 1
ATOM 2278 O O . PRO A 1 294 ? 7.024 -1.218 16.632 1.00 89.31 294 PRO A O 1
ATOM 2281 N N . ALA A 1 295 ? 8.816 -0.199 15.743 1.00 89.19 295 ALA A N 1
ATOM 2282 C CA . ALA A 1 295 ? 9.390 0.188 17.026 1.00 89.19 295 ALA A CA 1
ATOM 2283 C C . ALA A 1 295 ? 8.460 1.135 17.800 1.00 89.19 295 ALA A C 1
ATOM 2285 O O . ALA A 1 295 ? 8.196 0.905 18.980 1.00 89.19 295 ALA A O 1
ATOM 2286 N N . ALA A 1 296 ? 7.907 2.155 17.135 1.00 87.62 296 ALA A N 1
ATOM 2287 C CA . ALA A 1 296 ? 6.961 3.088 17.742 1.00 87.62 296 ALA A CA 1
ATOM 2288 C C . ALA A 1 296 ? 5.700 2.375 18.259 1.00 87.62 296 ALA A C 1
ATOM 2290 O O . ALA A 1 296 ? 5.271 2.621 19.388 1.00 87.62 296 ALA A O 1
ATOM 2291 N N . PHE A 1 297 ? 5.151 1.444 17.473 1.00 90.19 297 PHE A N 1
ATOM 2292 C CA . PHE A 1 297 ? 4.013 0.622 17.877 1.00 90.19 297 PHE A CA 1
ATOM 2293 C C . PHE A 1 297 ? 4.337 -0.223 19.117 1.00 90.19 297 PHE A C 1
ATOM 2295 O O . PHE A 1 297 ? 3.611 -0.168 20.107 1.00 90.19 297 PHE A O 1
ATOM 2302 N N . LEU A 1 298 ? 5.456 -0.954 19.113 1.00 89.19 298 LEU A N 1
ATOM 2303 C CA . LEU A 1 298 ? 5.856 -1.811 20.235 1.00 89.19 298 LEU A CA 1
ATOM 2304 C C . LEU A 1 298 ? 6.132 -1.021 21.523 1.00 89.19 298 LEU A C 1
ATOM 2306 O O . LEU A 1 298 ? 5.771 -1.475 22.610 1.00 89.19 298 LEU A O 1
ATOM 2310 N N . LEU A 1 299 ? 6.735 0.167 21.420 1.00 88.44 299 LEU A N 1
ATOM 2311 C CA . LEU A 1 299 ? 6.938 1.063 22.563 1.00 88.44 299 LEU A CA 1
ATOM 2312 C C . LEU A 1 299 ? 5.605 1.546 23.139 1.00 88.44 299 LEU A C 1
ATOM 2314 O O . LEU A 1 299 ? 5.434 1.557 24.359 1.00 88.44 299 LEU A O 1
ATOM 2318 N N . ARG A 1 300 ? 4.641 1.880 22.273 1.00 85.31 300 ARG A N 1
ATOM 2319 C CA . ARG A 1 300 ? 3.292 2.272 22.694 1.00 85.31 300 ARG A CA 1
ATOM 2320 C C . ARG A 1 300 ? 2.575 1.131 23.411 1.00 85.31 300 ARG A C 1
ATOM 2322 O O . ARG A 1 300 ? 1.966 1.366 24.449 1.00 85.31 300 ARG A O 1
ATOM 2329 N N . LEU A 1 301 ? 2.715 -0.101 22.915 1.00 81.56 301 LEU A N 1
ATOM 2330 C CA . LEU A 1 301 ? 2.134 -1.290 23.540 1.00 81.56 301 LEU A CA 1
ATOM 2331 C C . LEU A 1 301 ? 2.746 -1.613 24.916 1.00 81.56 301 LEU A C 1
ATOM 2333 O O . LEU A 1 301 ? 2.026 -2.008 25.833 1.00 81.56 301 LEU A O 1
ATOM 2337 N N . ARG A 1 302 ? 4.063 -1.430 25.087 1.00 74.00 302 ARG A N 1
ATOM 2338 C CA . ARG A 1 302 ? 4.745 -1.630 26.382 1.00 74.00 302 ARG A CA 1
ATOM 2339 C C . ARG A 1 302 ? 4.349 -0.602 27.442 1.00 74.00 302 ARG A C 1
ATOM 2341 O O . ARG A 1 302 ? 4.426 -0.913 28.625 1.00 74.00 302 ARG A O 1
ATOM 2348 N N . GLY A 1 303 ? 3.915 0.587 27.031 1.00 67.69 303 GLY A N 1
ATOM 2349 C CA . GLY A 1 303 ? 3.481 1.663 27.926 1.00 67.69 303 GLY A CA 1
ATOM 2350 C C . GLY A 1 303 ? 2.134 1.437 28.627 1.00 67.69 303 GLY A C 1
ATOM 2351 O O . GLY A 1 303 ? 1.725 2.307 29.390 1.00 67.69 303 GLY A O 1
ATOM 2352 N N . GLY A 1 304 ? 1.454 0.307 28.389 1.00 56.47 304 GLY A N 1
ATOM 2353 C CA . GLY A 1 304 ? 0.218 -0.069 29.084 1.00 56.47 304 GLY A CA 1
ATOM 2354 C C . GLY A 1 304 ? -0.896 -0.521 28.142 1.00 56.47 304 GLY A C 1
ATOM 2355 O O . GLY A 1 304 ? -1.857 0.211 27.920 1.00 56.47 304 GLY A O 1
ATOM 2356 N N . LEU A 1 305 ? -0.792 -1.742 27.608 1.00 52.72 305 LEU A N 1
ATOM 2357 C CA . LEU A 1 305 ? -1.932 -2.436 27.005 1.00 52.72 305 LEU A CA 1
ATOM 2358 C C . LEU A 1 305 ? -2.807 -3.069 28.090 1.00 52.72 305 LEU A C 1
ATOM 2360 O O . LEU A 1 305 ? -2.340 -3.903 28.864 1.00 52.72 305 LEU A O 1
ATOM 2364 N N . VAL A 1 306 ? -4.099 -2.760 28.053 1.00 49.28 306 VAL A N 1
ATOM 2365 C CA . VAL A 1 306 ? -5.152 -3.675 28.504 1.00 49.28 306 VAL A CA 1
ATOM 2366 C C . VAL A 1 306 ? -5.745 -4.277 27.225 1.00 49.28 306 VAL A C 1
ATOM 2368 O O . VAL A 1 306 ? -6.369 -3.551 26.447 1.00 49.28 306 VAL A O 1
ATOM 2371 N N . LEU A 1 307 ? -5.455 -5.557 26.954 1.00 46.88 307 LEU A N 1
ATOM 2372 C CA . LEU A 1 307 ? -6.049 -6.348 25.859 1.00 46.88 307 LEU A CA 1
ATOM 2373 C C . LEU A 1 307 ? -7.370 -6.991 26.292 1.00 46.88 307 LEU A C 1
ATOM 2375 O O . LEU A 1 307 ? -7.431 -7.476 27.442 1.00 46.88 307 LEU A O 1
#

Sequence (307 aa):
MLKTLIAGLALASSWTWIIGMYLPRIMMERHGWAGFLAFAVPNVIGCTAFGFVLRKRGAATALRTQIEGEAKWFSSATIAFHVLFAVFLVKSLLGEDGLSVPQSEAPVAAGAFLGAAFLLSLLPKSVFPWLGALVWVGSITLFGLRADTPITSAAPCDLNALWSLPLFTAGLLICPYLDLTFHEVRRSAHHAAFGIFGVAFALMLLLTVVLWMGDGPRLGPWVLGHLVGQALFTTSWHLGALRREEDSIRAYGWRGLLIPAAVIYGAHTVMTGDRMDDQEWYLRFLFLYGFVFPAAFLLRLRGGLVL

Foldseek 3Di:
DVLLLLLLLLVLLLVCAPCLQPVLLVQQLPANPLSLCLQLVLLLVLLLVLLVVQQDQCSLVVLCVLCVLLLLLLLLLSLLLLLLVQLVLVLVQPDPPSDDPPLVCSLVSSVVLLVLLQVLLPDPPVCLSVLSNVLLVLLVVLCVVQVPFDQANGDPHDNVSNVCSVLNSLLSNCVSSSHLSNSVSSNVHHSCSSVSNSVSNSSSSVSSSSLNRGPDDNDPPSNVCSNSSSSSSNSSSSSNSSVPPPDDPVVSPCSNCSNVVSSVVSSVCSNVVPCPPPVNVVVVSCSCSSPVSSVSSVVSPVVDDDD

Secondary structure (DSSP, 8-state):
-HHHHHHHHHHHHHHSSHHHHHHHHHHHHHHHHHHHHHHHHHHHHHHHHHHHHT-STTHHHHHHHHTHHHHHHHHHHHHHHHHHHHHHHHHHHS-SSS----TTTHHHHHHHHHHHHHHHHTS-TTTHHHHHHHHHHHHHHHHHHTTT--B-SPPP--GGGGGGHHHHHHHHHHGGGG-HHHHHHHHHS-THHHHHHHHHHHHHHHHHHHHHHBSS-TT-HHHHHHHHHHHHHHHHHHHHHHHTSSS-GGGGGGGGGHHHHHHHHHHHHHHH-----TTHHHHHHHHIIIIIHHHHHHHHHHTT---